Protein AF-A0A800C8T4-F1 (afdb_monomer)

Secondary structure (DSSP, 8-state):
--TT-EEEETTTTEEEE-TTB-S-EEEEEEETTS---EEESSTTEEEEEETTEEEEEETTEEEEEEEEEEE-B--S-SEEEEEETTEEEEEETT-EEEESSEEEEPP-TTEEEEEBTB--TT-S--TT--EEGGGS-GGG-SBTTS-EEEEEEEETTEEEEEEEEEE-THHHHHHHHT--PPPPPPP--

pLDDT: mean 87.22, std 17.86, range [33.16, 98.75]

Structure (mmCIF, N/CA/C/O backbone):
data_AF-A0A800C8T4-F1
#
_entry.id   AF-A0A800C8T4-F1
#
loop_
_atom_site.group_PDB
_atom_site.id
_atom_site.type_symbol
_atom_site.label_atom_id
_atom_site.label_alt_id
_atom_site.label_comp_id
_atom_site.label_asym_id
_atom_site.label_entity_id
_atom_site.label_seq_id
_atom_site.pdbx_PDB_ins_code
_atom_site.Cartn_x
_atom_site.Cartn_y
_atom_site.Cartn_z
_atom_site.occupancy
_atom_site.B_iso_or_equiv
_atom_site.auth_seq_id
_atom_site.auth_comp_id
_atom_site.auth_asym_id
_atom_site.auth_atom_id
_atom_site.pdbx_PDB_model_num
ATOM 1 N N . MET A 1 1 ? -1.122 -24.741 -5.459 1.00 42.75 1 MET A N 1
ATOM 2 C CA . MET A 1 1 ? -0.049 -24.327 -4.537 1.00 42.75 1 MET A CA 1
ATOM 3 C C . MET A 1 1 ? 0.826 -23.349 -5.299 1.00 42.75 1 MET A C 1
ATOM 5 O O . MET A 1 1 ? 1.389 -23.743 -6.301 1.00 42.75 1 MET A O 1
ATOM 9 N N . ASP A 1 2 ? 0.811 -22.080 -4.890 1.00 53.34 2 ASP A N 1
ATOM 10 C CA . ASP A 1 2 ? 1.594 -20.956 -5.447 1.00 53.34 2 ASP A CA 1
ATOM 11 C C . ASP A 1 2 ? 2.176 -20.120 -4.280 1.00 53.34 2 ASP A C 1
ATOM 13 O O . ASP A 1 2 ? 2.388 -18.918 -4.407 1.00 53.34 2 ASP A O 1
ATOM 17 N N . SER A 1 3 ? 2.356 -20.736 -3.102 1.00 56.06 3 SER A N 1
ATOM 18 C CA . SER A 1 3 ? 2.611 -20.065 -1.809 1.00 56.06 3 SER A CA 1
ATOM 19 C C . SER A 1 3 ? 3.921 -19.276 -1.727 1.00 56.06 3 SER A C 1
ATOM 21 O O . SER A 1 3 ? 4.145 -18.568 -0.745 1.00 56.06 3 SER A O 1
ATOM 23 N N . ASP A 1 4 ? 4.774 -19.393 -2.744 1.00 67.69 4 ASP A N 1
ATOM 24 C CA . ASP A 1 4 ? 6.143 -18.874 -2.722 1.00 67.69 4 ASP A CA 1
ATOM 25 C C . ASP A 1 4 ? 6.322 -17.656 -3.634 1.00 67.69 4 ASP A C 1
ATOM 27 O O . ASP A 1 4 ? 7.414 -17.089 -3.725 1.00 67.69 4 ASP A O 1
ATOM 31 N N . ALA A 1 5 ? 5.255 -17.224 -4.311 1.00 80.12 5 ALA A N 1
ATOM 32 C CA . ALA A 1 5 ? 5.274 -16.042 -5.154 1.00 80.12 5 ALA A CA 1
ATOM 33 C C . ALA A 1 5 ? 5.205 -14.772 -4.288 1.00 80.12 5 ALA A C 1
ATOM 35 O O . ALA A 1 5 ? 4.161 -14.144 -4.151 1.00 80.12 5 ALA A O 1
ATOM 36 N N . LYS A 1 6 ? 6.331 -14.394 -3.683 1.00 87.06 6 LYS A N 1
ATOM 37 C CA . LYS A 1 6 ? 6.465 -13.207 -2.826 1.00 87.06 6 LYS A CA 1
ATOM 38 C C . LYS A 1 6 ? 7.399 -12.195 -3.469 1.00 87.06 6 LYS A C 1
ATOM 40 O O . LYS A 1 6 ? 8.475 -12.561 -3.943 1.00 87.06 6 LYS A O 1
ATOM 45 N N . LEU A 1 7 ? 6.991 -10.929 -3.455 1.00 87.06 7 LEU A N 1
ATOM 46 C CA . LEU A 1 7 ? 7.802 -9.813 -3.928 1.00 87.06 7 LEU A CA 1
ATOM 47 C C . LEU A 1 7 ? 8.118 -8.860 -2.785 1.00 87.06 7 LEU A C 1
ATOM 49 O O . LEU A 1 7 ? 7.214 -8.403 -2.085 1.00 87.06 7 LEU A O 1
ATOM 53 N N . VAL A 1 8 ? 9.403 -8.549 -2.651 1.00 87.38 8 VAL A N 1
ATOM 54 C CA . VAL A 1 8 ? 9.931 -7.550 -1.727 1.00 87.38 8 VAL A CA 1
ATOM 55 C C . VAL A 1 8 ? 10.679 -6.505 -2.544 1.00 87.38 8 VAL A C 1
ATOM 57 O O . VAL A 1 8 ? 11.506 -6.869 -3.382 1.00 87.38 8 VAL A O 1
ATOM 60 N N . PHE A 1 9 ? 10.396 -5.227 -2.298 1.00 86.00 9 PHE A N 1
ATOM 61 C CA . PHE A 1 9 ? 11.075 -4.109 -2.954 1.00 86.00 9 PHE A CA 1
ATOM 62 C C . PHE A 1 9 ? 11.745 -3.186 -1.939 1.00 86.00 9 PHE A C 1
ATOM 64 O O . PHE A 1 9 ? 11.236 -3.023 -0.826 1.00 86.00 9 PHE A O 1
ATOM 71 N N . TYR A 1 10 ? 12.837 -2.554 -2.384 1.00 86.44 10 TYR A N 1
ATOM 72 C CA . TYR A 1 10 ? 13.511 -1.422 -1.736 1.00 86.44 10 TYR A CA 1
ATOM 73 C C . TYR A 1 10 ? 13.700 -1.613 -0.224 1.00 86.44 10 TYR A C 1
ATOM 75 O O . TYR A 1 10 ? 12.995 -0.989 0.560 1.00 86.44 10 TYR A O 1
ATOM 83 N N . ASP A 1 11 ? 14.609 -2.500 0.182 1.00 84.38 11 ASP A N 1
ATOM 84 C CA . ASP A 1 11 ? 14.960 -2.743 1.592 1.00 84.38 11 ASP A CA 1
ATOM 85 C C . ASP A 1 11 ? 13.752 -3.050 2.486 1.00 84.38 11 ASP A C 1
ATOM 87 O O . ASP A 1 11 ? 13.570 -2.472 3.554 1.00 84.38 11 ASP A O 1
ATOM 91 N N . HIS A 1 12 ? 12.899 -3.968 2.022 1.00 87.94 12 HIS A N 1
ATOM 92 C CA . HIS A 1 12 ? 11.702 -4.415 2.739 1.00 87.94 12 HIS A CA 1
ATOM 93 C C . HIS A 1 12 ? 10.694 -3.295 3.031 1.00 87.94 12 HIS A C 1
ATOM 95 O O . HIS A 1 12 ? 9.875 -3.412 3.928 1.00 87.94 12 HIS A O 1
ATOM 101 N N . ARG A 1 13 ? 10.664 -2.219 2.240 1.00 93.25 13 ARG A N 1
ATOM 102 C CA . ARG A 1 13 ? 9.650 -1.158 2.395 1.00 93.25 13 ARG A CA 1
ATOM 103 C C . ARG A 1 13 ? 8.290 -1.553 1.826 1.00 93.25 13 ARG A C 1
ATOM 105 O O . ARG A 1 13 ? 7.267 -0.971 2.190 1.00 93.25 13 ARG A O 1
ATOM 112 N N . ILE A 1 14 ? 8.278 -2.520 0.908 1.00 93.12 14 ILE A N 1
ATOM 113 C CA . ILE A 1 14 ? 7.087 -3.013 0.214 1.00 93.12 14 ILE A CA 1
ATOM 114 C C . ILE A 1 14 ? 7.148 -4.534 0.176 1.00 93.12 14 ILE A C 1
ATOM 116 O O . ILE A 1 14 ? 8.118 -5.104 -0.322 1.00 93.12 14 ILE A O 1
ATOM 120 N N . PHE A 1 15 ? 6.069 -5.172 0.618 1.00 92.81 15 PHE A N 1
ATOM 121 C CA . PHE A 1 15 ? 5.834 -6.601 0.461 1.00 92.81 15 PHE A C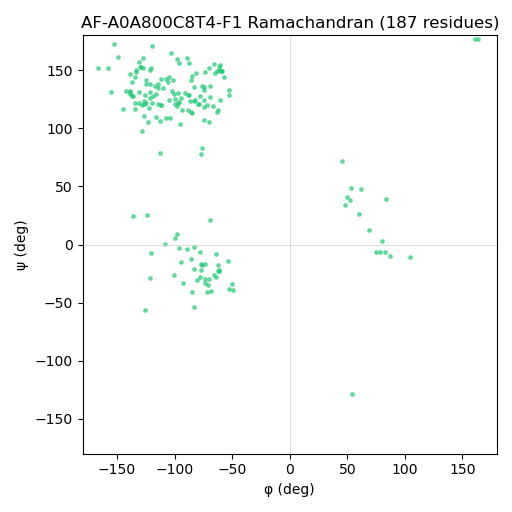A 1
ATOM 122 C C . PHE A 1 15 ? 4.495 -6.839 -0.219 1.00 92.81 15 PHE A C 1
ATOM 124 O O . PHE A 1 15 ? 3.495 -6.189 0.097 1.00 92.81 15 PHE A O 1
ATOM 131 N N . LEU A 1 16 ? 4.475 -7.784 -1.153 1.00 92.00 16 LEU A N 1
ATOM 132 C CA . LEU A 1 16 ? 3.254 -8.212 -1.810 1.00 92.00 16 LEU A CA 1
ATOM 133 C C . LEU A 1 16 ? 3.231 -9.738 -1.983 1.00 92.00 16 LEU A C 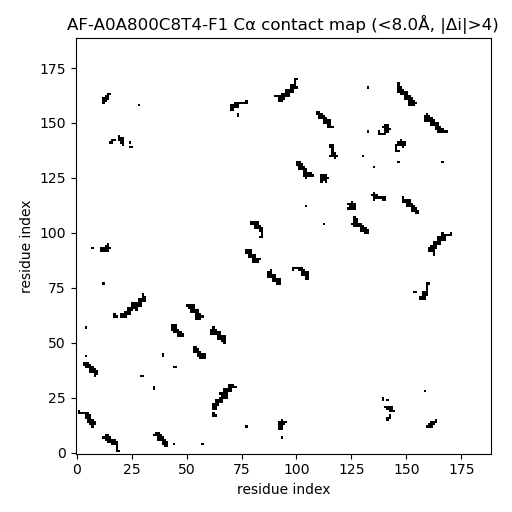1
ATOM 135 O O . LEU A 1 16 ? 4.151 -10.333 -2.550 1.00 92.00 16 LEU A O 1
ATOM 139 N N . GLU A 1 17 ? 2.128 -10.348 -1.553 1.00 89.44 17 GLU A N 1
ATOM 140 C CA . GLU A 1 17 ? 1.820 -11.766 -1.747 1.00 89.44 17 GLU A CA 1
ATOM 141 C C . GLU A 1 17 ? 1.156 -11.976 -3.121 1.00 89.44 17 GLU A C 1
ATOM 143 O O . GLU A 1 17 ? 0.045 -11.497 -3.374 1.00 89.44 17 GLU A O 1
ATOM 148 N N . MET A 1 18 ? 1.840 -12.664 -4.039 1.00 89.19 18 MET A N 1
ATOM 149 C CA . MET A 1 18 ? 1.429 -12.778 -5.445 1.00 89.19 18 MET A CA 1
ATOM 150 C C . MET A 1 18 ? 0.614 -14.028 -5.758 1.00 89.19 18 MET A C 1
ATOM 152 O O . MET A 1 18 ? -0.031 -14.058 -6.810 1.00 89.19 18 MET A O 1
ATOM 156 N N . ALA A 1 19 ? 0.591 -15.031 -4.872 1.00 85.19 19 ALA A N 1
ATOM 157 C CA . ALA A 1 19 ? -0.051 -16.327 -5.125 1.00 85.19 19 ALA A CA 1
ATOM 158 C C . ALA A 1 19 ? -1.486 -16.197 -5.669 1.00 85.19 19 ALA A C 1
ATOM 160 O O . ALA A 1 19 ? -1.907 -16.922 -6.568 1.00 85.19 19 ALA A O 1
ATOM 161 N N . ASN A 1 20 ? -2.240 -15.229 -5.140 1.00 90.38 20 ASN A N 1
ATOM 162 C CA . ASN A 1 20 ? -3.613 -14.931 -5.547 1.00 90.38 20 ASN A CA 1
ATOM 163 C C . ASN A 1 20 ? -3.801 -13.474 -5.985 1.00 90.38 20 ASN A C 1
ATOM 165 O O . ASN A 1 20 ? -4.921 -12.959 -5.904 1.00 90.38 20 ASN A O 1
ATOM 169 N N . ALA A 1 21 ? -2.740 -12.805 -6.445 1.00 94.94 21 ALA A N 1
ATOM 170 C CA . ALA A 1 21 ? -2.805 -11.399 -6.826 1.00 94.94 21 ALA A CA 1
ATOM 171 C C . ALA A 1 21 ? -3.825 -11.137 -7.945 1.00 94.94 21 ALA A C 1
ATOM 173 O O . ALA A 1 21 ? -4.074 -11.970 -8.827 1.00 94.94 21 ALA A O 1
ATOM 174 N N . ARG A 1 22 ? -4.424 -9.944 -7.935 1.00 97.06 22 ARG A N 1
ATOM 175 C CA . ARG A 1 22 ? -5.222 -9.451 -9.063 1.00 97.06 22 ARG A CA 1
ATOM 176 C C . ARG A 1 22 ? -4.348 -9.335 -10.309 1.00 97.06 22 ARG A C 1
ATOM 178 O O . ARG A 1 22 ? -3.153 -9.081 -10.225 1.00 97.06 22 ARG A O 1
ATOM 185 N N . LYS A 1 23 ? -4.965 -9.449 -11.491 1.00 96.75 23 LYS A N 1
ATOM 186 C CA . LYS A 1 23 ? -4.268 -9.338 -12.790 1.00 96.75 23 LYS A CA 1
ATOM 187 C C . LYS A 1 23 ? -3.611 -7.967 -13.019 1.00 96.75 23 LYS A C 1
ATOM 189 O O . LYS A 1 23 ? -2.725 -7.864 -13.866 1.00 96.75 23 LYS A O 1
ATOM 194 N N . ARG A 1 24 ? -4.093 -6.939 -12.318 1.00 97.06 24 ARG A N 1
ATOM 195 C CA . ARG A 1 24 ? -3.651 -5.547 -12.368 1.00 97.06 24 ARG A CA 1
ATOM 196 C C . ARG A 1 24 ? -3.617 -5.006 -10.942 1.00 97.06 24 ARG A C 1
ATOM 198 O O . ARG A 1 24 ? -4.600 -5.183 -10.224 1.00 97.06 24 ARG A O 1
ATOM 205 N N . LEU A 1 25 ? -2.510 -4.374 -10.566 1.00 97.50 25 LEU A N 1
ATOM 206 C CA . LEU A 1 25 ? -2.348 -3.674 -9.297 1.00 97.50 25 LEU A CA 1
ATOM 207 C C . LEU A 1 25 ? -1.876 -2.248 -9.568 1.00 97.50 25 LEU A C 1
ATOM 209 O O . LEU A 1 25 ? -0.749 -2.041 -10.009 1.00 97.50 25 LEU A O 1
ATOM 213 N N . ASP A 1 26 ? -2.753 -1.285 -9.305 1.00 96.62 26 ASP A N 1
ATOM 214 C CA . ASP A 1 26 ? -2.480 0.145 -9.449 1.00 96.62 26 ASP A CA 1
ATOM 215 C C . ASP A 1 26 ? -1.893 0.749 -8.179 1.00 96.62 26 ASP A C 1
ATOM 217 O O . ASP A 1 26 ? -2.069 0.190 -7.092 1.00 96.62 26 ASP A O 1
ATOM 221 N N . TYR A 1 27 ? -1.248 1.911 -8.304 1.00 96.19 27 TYR A N 1
ATOM 222 C CA . TYR A 1 27 ? -0.661 2.666 -7.193 1.00 96.19 27 TYR A CA 1
ATOM 223 C C . TYR A 1 27 ? 0.444 1.878 -6.478 1.00 96.19 27 TYR A C 1
ATOM 225 O O . TYR A 1 27 ? 0.422 1.733 -5.254 1.00 96.19 27 TYR A O 1
ATOM 233 N N . ILE A 1 28 ? 1.386 1.291 -7.212 1.00 96.19 28 ILE A N 1
ATOM 234 C CA . ILE A 1 28 ? 2.548 0.621 -6.609 1.00 96.19 28 ILE A CA 1
ATOM 235 C C . ILE A 1 28 ? 3.636 1.672 -6.355 1.00 96.19 28 ILE A C 1
ATOM 237 O O . ILE A 1 28 ? 4.126 2.234 -7.326 1.00 96.19 28 ILE A O 1
ATOM 241 N N . PRO A 1 29 ? 4.009 1.977 -5.099 1.00 95.62 29 PRO A N 1
ATOM 242 C CA . PRO A 1 29 ? 4.860 3.127 -4.800 1.00 95.62 29 PRO A CA 1
ATOM 243 C C . PRO A 1 29 ? 6.325 2.833 -5.152 1.00 95.62 29 PRO A C 1
ATOM 245 O O . PRO A 1 29 ? 7.087 2.426 -4.289 1.00 95.62 29 PRO A O 1
ATOM 248 N N . LEU A 1 30 ? 6.740 2.984 -6.410 1.00 94.50 30 LEU A N 1
ATOM 249 C CA . LEU A 1 30 ? 8.121 2.714 -6.832 1.00 94.50 30 LEU A CA 1
ATOM 250 C C . LEU A 1 30 ? 9.012 3.949 -6.668 1.00 94.50 30 LEU A C 1
ATOM 252 O O . LEU A 1 30 ? 8.537 5.084 -6.658 1.00 94.50 30 LEU A O 1
ATOM 256 N N . LYS A 1 31 ? 10.322 3.732 -6.543 1.00 91.62 31 LYS A N 1
ATOM 257 C CA . LYS A 1 31 ? 11.294 4.820 -6.402 1.00 91.62 31 LYS A CA 1
ATOM 258 C C . LYS A 1 31 ? 11.513 5.529 -7.744 1.00 91.62 31 LYS A C 1
ATOM 260 O O . LYS A 1 31 ? 11.695 4.867 -8.767 1.00 91.62 31 LYS A O 1
ATOM 265 N N . LYS A 1 32 ? 11.495 6.867 -7.748 1.00 89.50 32 LYS A N 1
ATOM 266 C CA . LYS A 1 32 ? 11.845 7.685 -8.927 1.00 89.50 32 LYS A CA 1
ATOM 267 C C . LYS A 1 32 ? 13.279 7.412 -9.387 1.00 89.50 32 LYS A C 1
ATOM 269 O O . LYS A 1 32 ? 14.148 7.133 -8.565 1.00 89.50 32 LYS A O 1
ATOM 274 N N . ALA A 1 33 ? 13.508 7.545 -10.698 1.00 79.38 33 ALA A N 1
ATOM 275 C CA . ALA A 1 33 ? 14.834 7.550 -11.329 1.00 79.38 33 ALA A CA 1
ATOM 276 C C . ALA A 1 33 ? 15.767 6.403 -10.878 1.00 79.38 33 ALA A C 1
ATOM 278 O O . ALA A 1 33 ? 16.978 6.570 -10.771 1.00 79.38 33 ALA A O 1
ATOM 279 N N . SER A 1 34 ? 15.198 5.230 -10.592 1.00 72.12 34 SER A N 1
ATOM 280 C CA . SER A 1 34 ? 15.923 4.073 -10.077 1.00 72.12 34 SER A CA 1
ATOM 281 C C . SER A 1 34 ? 15.501 2.819 -10.832 1.00 72.12 34 SER A C 1
ATOM 283 O O . SER A 1 34 ? 14.331 2.664 -11.193 1.00 72.12 34 SER A O 1
ATOM 285 N N . ALA A 1 35 ? 16.453 1.913 -11.066 1.00 76.62 35 ALA A N 1
ATOM 286 C CA . ALA A 1 35 ? 16.126 0.569 -11.514 1.00 76.62 35 ALA A CA 1
ATOM 287 C C . ALA A 1 35 ? 15.211 -0.112 -10.483 1.00 76.62 35 ALA A C 1
ATOM 289 O O . ALA A 1 35 ? 15.279 0.159 -9.280 1.00 76.62 35 ALA A O 1
ATOM 290 N N . ILE A 1 36 ? 14.336 -1.004 -10.945 1.00 78.00 36 ILE A N 1
ATOM 291 C CA . ILE A 1 36 ? 13.477 -1.751 -10.031 1.00 78.00 36 ILE A CA 1
ATOM 292 C C . ILE A 1 36 ? 14.333 -2.757 -9.251 1.00 78.00 36 ILE A C 1
ATOM 294 O O . ILE A 1 36 ? 14.780 -3.767 -9.785 1.00 78.00 36 ILE A O 1
ATOM 298 N N . ALA A 1 37 ? 14.593 -2.453 -7.982 1.00 74.75 37 ALA A N 1
ATOM 299 C CA . ALA A 1 37 ? 15.297 -3.347 -7.076 1.00 74.75 37 ALA A CA 1
ATOM 300 C C . ALA A 1 37 ? 14.277 -4.267 -6.395 1.00 74.75 37 ALA A C 1
ATOM 302 O O . ALA A 1 37 ? 13.408 -3.797 -5.653 1.00 74.75 37 ALA A O 1
ATOM 303 N N . PHE A 1 38 ? 14.367 -5.570 -6.661 1.00 78.00 38 PHE A N 1
ATOM 304 C CA . PHE A 1 38 ? 13.518 -6.579 -6.034 1.00 78.00 38 PHE A CA 1
ATOM 305 C C . PHE A 1 38 ? 14.322 -7.826 -5.673 1.00 78.00 38 PHE A C 1
ATOM 307 O O . PHE A 1 38 ? 15.237 -8.215 -6.396 1.00 78.00 38 PHE A O 1
ATOM 314 N N . THR A 1 39 ? 13.928 -8.474 -4.580 1.00 75.50 39 THR A N 1
ATOM 315 C CA . THR A 1 39 ? 14.503 -9.754 -4.152 1.00 75.50 39 THR A CA 1
ATOM 316 C C . THR A 1 39 ? 13.434 -10.834 -4.296 1.00 75.50 39 THR A C 1
ATOM 318 O O . THR A 1 39 ? 12.479 -10.852 -3.509 1.00 75.50 39 THR A O 1
ATOM 321 N N . PRO A 1 40 ? 13.529 -11.723 -5.300 1.00 71.12 40 PRO A N 1
ATOM 322 C CA . PRO A 1 40 ? 12.583 -12.818 -5.432 1.00 71.12 40 PRO A CA 1
ATOM 323 C C . PRO A 1 40 ? 12.876 -13.892 -4.377 1.00 71.12 40 PRO A C 1
ATOM 325 O O . PRO A 1 40 ? 14.022 -14.292 -4.189 1.00 71.12 40 PRO A O 1
ATOM 328 N N . ARG A 1 41 ? 11.838 -14.413 -3.710 1.00 71.94 41 ARG A N 1
ATOM 329 C CA . ARG A 1 41 ? 11.994 -15.594 -2.833 1.00 71.94 41 ARG A CA 1
ATOM 330 C C . ARG A 1 41 ? 12.089 -16.916 -3.601 1.00 71.94 41 ARG A C 1
ATOM 332 O O . ARG A 1 41 ? 12.504 -17.915 -3.029 1.00 71.94 41 ARG A O 1
ATOM 339 N N . ASN A 1 42 ? 11.698 -16.928 -4.874 1.00 79.75 42 ASN A N 1
ATOM 340 C CA . ASN A 1 42 ? 11.767 -18.091 -5.753 1.00 79.75 42 ASN A CA 1
ATOM 341 C C . ASN A 1 42 ? 12.434 -17.678 -7.080 1.00 79.75 42 ASN A C 1
ATOM 343 O O . ASN A 1 42 ? 12.000 -16.681 -7.662 1.00 79.75 42 ASN A O 1
ATOM 347 N N . PRO A 1 43 ? 13.441 -18.420 -7.583 1.00 83.50 43 PRO A N 1
ATOM 348 C CA . PRO A 1 43 ? 14.195 -18.053 -8.790 1.00 83.50 43 PRO A CA 1
ATOM 349 C C . PRO A 1 43 ? 13.342 -17.992 -10.064 1.00 83.50 43 PRO A C 1
ATOM 351 O O . PRO A 1 43 ? 13.745 -17.379 -11.046 1.00 83.50 43 PRO A O 1
ATOM 354 N N . LEU A 1 44 ? 12.150 -18.594 -10.060 1.00 88.38 44 LEU A N 1
ATOM 355 C CA . LEU A 1 44 ? 11.213 -18.531 -11.181 1.00 88.38 44 LEU A CA 1
ATOM 356 C C . LEU A 1 44 ? 10.446 -17.204 -11.247 1.00 88.38 44 LEU A C 1
ATOM 358 O O . LEU A 1 44 ? 9.693 -16.986 -12.198 1.00 88.38 44 LEU A O 1
ATOM 362 N N . ILE A 1 45 ? 10.591 -16.330 -10.248 1.00 89.31 45 ILE A N 1
ATOM 363 C CA . ILE A 1 45 ? 9.958 -15.015 -10.254 1.00 89.31 45 ILE A CA 1
ATOM 364 C C . ILE A 1 45 ? 10.807 -14.050 -11.069 1.00 89.31 45 ILE A C 1
ATOM 366 O O . ILE A 1 45 ? 11.966 -13.800 -10.749 1.00 89.31 45 ILE A O 1
ATOM 370 N N . THR A 1 46 ? 10.193 -13.437 -12.075 1.00 90.31 46 THR A N 1
ATOM 371 C CA . THR A 1 46 ? 10.821 -12.362 -12.845 1.00 90.31 46 THR A CA 1
ATOM 372 C C . THR A 1 46 ? 9.872 -11.188 -13.029 1.00 90.31 46 THR A C 1
ATOM 374 O O . THR A 1 46 ? 8.644 -11.346 -13.062 1.00 90.31 46 THR A O 1
ATOM 377 N N . ILE A 1 47 ? 10.449 -9.994 -13.134 1.00 91.00 47 ILE A N 1
ATOM 378 C CA . ILE A 1 47 ? 9.734 -8.754 -13.400 1.00 91.00 47 ILE A CA 1
ATOM 379 C C . ILE A 1 47 ? 10.263 -8.170 -14.706 1.00 91.00 47 ILE A C 1
ATOM 381 O O . ILE A 1 47 ? 11.449 -7.888 -14.833 1.00 91.00 47 ILE A O 1
ATOM 385 N N . VAL A 1 48 ? 9.364 -7.970 -15.670 1.00 91.12 48 VAL A N 1
ATOM 386 C CA . VAL A 1 48 ? 9.693 -7.446 -17.002 1.00 91.12 48 VAL A CA 1
ATOM 387 C C . VAL A 1 48 ? 8.833 -6.226 -17.293 1.00 91.12 48 VAL A C 1
ATOM 389 O O . VAL A 1 48 ? 7.605 -6.289 -17.196 1.00 91.12 48 VAL A O 1
ATOM 392 N N . GLY A 1 49 ? 9.450 -5.119 -17.689 1.00 86.56 49 GLY A N 1
ATOM 393 C CA . GLY A 1 49 ? 8.735 -3.906 -18.068 1.00 86.56 49 GLY A CA 1
ATOM 394 C C . GLY A 1 49 ? 9.623 -2.671 -18.089 1.00 86.56 49 GLY A C 1
ATOM 395 O O . GLY A 1 49 ? 10.802 -2.728 -17.746 1.00 86.56 49 GLY A O 1
ATOM 396 N N . SER A 1 50 ? 9.016 -1.562 -18.488 1.00 80.38 50 SER A N 1
ATOM 397 C CA . SER A 1 50 ? 9.577 -0.212 -18.452 1.00 80.38 50 SER A CA 1
ATOM 398 C C . SER A 1 50 ? 8.687 0.662 -17.564 1.00 80.38 50 SER A C 1
ATOM 400 O O . SER A 1 50 ? 7.616 0.218 -17.151 1.00 80.38 50 SER A O 1
ATOM 402 N N . GLY A 1 51 ? 9.117 1.885 -17.245 1.00 82.75 51 GLY A N 1
ATOM 403 C CA . GLY A 1 51 ? 8.533 2.690 -16.164 1.00 82.75 51 GLY A CA 1
ATOM 404 C C . GLY A 1 51 ? 7.010 2.922 -16.185 1.00 82.75 51 GLY A C 1
ATOM 405 O O . GLY A 1 51 ? 6.417 3.285 -15.179 1.00 82.75 51 GLY A O 1
ATOM 406 N N . GLU A 1 52 ? 6.323 2.656 -17.288 1.00 90.62 52 GLU A N 1
ATOM 407 C CA . GLU A 1 52 ? 4.860 2.711 -17.335 1.00 90.62 52 GLU A CA 1
ATOM 408 C C . GLU A 1 52 ? 4.176 1.556 -16.587 1.00 90.62 52 GLU A C 1
ATOM 410 O O . GLU A 1 52 ? 3.139 1.739 -15.946 1.00 90.62 52 GLU A O 1
ATOM 415 N N . SER A 1 53 ? 4.708 0.334 -16.701 1.00 94.69 53 SER A N 1
ATOM 416 C CA . SER A 1 53 ? 4.160 -0.841 -16.022 1.00 94.69 53 SER A CA 1
ATOM 417 C C . SER A 1 53 ? 5.117 -2.028 -16.037 1.00 94.69 53 SER A C 1
ATOM 419 O O . SER A 1 53 ? 5.870 -2.247 -16.986 1.00 94.69 53 SER A O 1
ATOM 421 N N . TYR A 1 54 ? 5.000 -2.874 -15.016 1.00 94.69 54 TYR A N 1
ATOM 422 C CA . TYR A 1 54 ? 5.841 -4.054 -14.849 1.00 94.69 54 TYR A CA 1
ATOM 423 C C . TYR A 1 54 ? 4.993 -5.319 -14.789 1.00 94.69 54 TYR A C 1
ATOM 425 O O . TYR A 1 54 ? 4.062 -5.433 -13.993 1.00 94.69 54 TYR A O 1
ATOM 433 N N . LYS A 1 55 ? 5.291 -6.297 -15.637 1.00 94.94 55 LYS A N 1
ATOM 434 C CA . LYS A 1 55 ? 4.653 -7.615 -15.616 1.00 94.94 55 LYS A CA 1
ATOM 435 C C . LYS A 1 55 ? 5.441 -8.521 -14.676 1.00 94.94 55 LYS A C 1
ATOM 437 O O . LYS A 1 55 ? 6.649 -8.659 -14.828 1.00 94.94 55 LYS A O 1
ATOM 442 N N . VAL A 1 56 ? 4.740 -9.158 -13.745 1.00 93.50 56 VAL A N 1
ATOM 443 C CA . VAL A 1 56 ? 5.317 -10.144 -12.825 1.00 93.50 56 VAL A CA 1
ATOM 444 C C . VAL A 1 56 ? 4.979 -11.535 -13.336 1.00 93.50 56 VAL A C 1
ATOM 446 O O . VAL A 1 56 ? 3.807 -11.834 -13.601 1.00 93.50 56 VAL A O 1
ATOM 449 N N . TYR A 1 57 ? 5.990 -12.382 -13.438 1.00 92.25 57 TYR A N 1
ATOM 450 C CA . TYR A 1 57 ? 5.877 -13.762 -13.887 1.00 92.25 57 TYR A CA 1
ATOM 451 C C . TYR A 1 57 ? 6.358 -14.733 -12.813 1.00 92.25 57 TYR A C 1
ATOM 453 O O . TYR A 1 57 ? 7.214 -14.394 -12.003 1.00 92.25 57 TYR A O 1
ATOM 461 N N . TYR A 1 58 ? 5.795 -15.939 -12.841 1.00 91.56 58 TYR A N 1
ATOM 462 C CA . TYR A 1 58 ? 6.312 -17.130 -12.177 1.00 91.56 58 TYR A CA 1
ATOM 463 C C . TYR A 1 58 ? 6.497 -18.205 -13.249 1.00 91.56 58 TYR A C 1
ATOM 465 O O . TYR A 1 58 ? 5.509 -18.728 -13.784 1.00 91.56 58 TYR A O 1
ATOM 473 N N . GLY A 1 59 ? 7.747 -18.461 -13.633 1.00 89.94 59 GLY A N 1
ATOM 474 C CA . GLY A 1 59 ? 8.071 -19.181 -14.862 1.00 89.94 59 GLY A CA 1
ATOM 475 C C . GLY A 1 59 ? 7.398 -18.510 -16.064 1.00 89.94 59 GLY A C 1
ATOM 476 O O . GLY A 1 59 ? 7.433 -17.291 -16.214 1.00 89.94 59 GLY A O 1
ATOM 477 N N . ASN A 1 60 ? 6.686 -19.289 -16.876 1.00 91.06 60 ASN A N 1
ATOM 478 C CA . ASN A 1 60 ? 5.990 -18.777 -18.064 1.00 91.06 60 ASN A CA 1
ATOM 479 C C . ASN A 1 60 ? 4.606 -18.171 -17.768 1.00 91.06 60 ASN A C 1
ATOM 481 O O . ASN A 1 60 ? 3.931 -17.666 -18.669 1.00 91.06 60 ASN A O 1
ATOM 485 N N . ARG A 1 61 ? 4.145 -18.205 -16.512 1.00 91.56 61 ARG A N 1
ATOM 486 C CA . ARG A 1 61 ? 2.814 -17.719 -16.141 1.00 91.56 61 ARG A CA 1
ATOM 487 C C . ARG A 1 61 ? 2.882 -16.290 -15.620 1.00 91.56 61 ARG A C 1
ATOM 489 O O . ARG A 1 61 ? 3.509 -16.013 -14.602 1.00 91.56 61 ARG A O 1
ATOM 496 N N . ARG A 1 62 ? 2.143 -15.383 -16.262 1.00 94.00 62 ARG A N 1
ATOM 497 C CA . ARG A 1 62 ? 1.953 -14.018 -15.756 1.00 94.00 62 ARG A CA 1
ATOM 498 C C . ARG A 1 62 ? 1.046 -14.022 -14.523 1.00 94.00 62 ARG A C 1
ATOM 500 O O . ARG A 1 62 ? -0.123 -14.397 -14.628 1.00 94.00 62 ARG A O 1
ATOM 507 N N . LEU A 1 63 ? 1.560 -13.539 -13.394 1.00 94.31 63 LEU A N 1
ATOM 508 C CA . LEU A 1 63 ? 0.806 -13.390 -12.146 1.00 94.31 63 LEU A CA 1
ATOM 509 C C . LEU A 1 63 ? -0.007 -12.093 -12.139 1.00 94.31 63 LEU A C 1
ATOM 511 O O . LEU A 1 63 ? -1.223 -12.102 -11.946 1.00 94.31 63 LEU A O 1
ATOM 515 N N . THR A 1 64 ? 0.666 -10.967 -12.386 1.00 96.12 64 THR A N 1
ATOM 516 C CA . THR A 1 64 ? 0.067 -9.631 -12.316 1.00 96.12 64 THR A CA 1
ATOM 517 C C . THR A 1 64 ? 0.776 -8.634 -13.234 1.00 96.12 64 THR A C 1
ATOM 519 O O . THR A 1 64 ? 1.795 -8.938 -13.860 1.00 96.12 64 THR A O 1
ATOM 522 N N . ARG A 1 65 ? 0.208 -7.435 -13.344 1.00 97.06 65 ARG A N 1
ATOM 523 C CA . ARG A 1 65 ? 0.849 -6.245 -13.895 1.00 97.06 65 ARG A CA 1
ATOM 524 C C . ARG A 1 65 ? 0.762 -5.128 -12.858 1.00 97.06 65 ARG A C 1
ATOM 526 O O . ARG A 1 65 ? -0.336 -4.766 -12.439 1.00 97.06 65 ARG A O 1
ATOM 533 N N . LEU A 1 66 ? 1.916 -4.615 -12.469 1.00 96.38 66 LEU A N 1
ATOM 534 C CA . LEU A 1 66 ? 2.097 -3.510 -11.544 1.00 96.38 66 LEU A CA 1
ATOM 535 C C . LEU A 1 66 ? 2.061 -2.201 -12.331 1.00 96.38 66 LEU A C 1
ATOM 537 O O . LEU A 1 66 ? 2.785 -2.064 -13.318 1.00 96.38 66 LEU A O 1
ATOM 541 N N . TYR A 1 67 ? 1.234 -1.263 -11.887 1.00 96.56 67 TYR A N 1
ATOM 542 C CA . TYR A 1 67 ? 1.205 0.111 -12.377 1.00 96.56 67 TYR A CA 1
ATOM 543 C C . TYR A 1 67 ? 1.802 1.014 -11.293 1.00 96.56 67 TYR A C 1
ATOM 545 O O . TYR A 1 67 ? 1.204 1.158 -10.215 1.00 96.56 67 TYR A O 1
ATOM 553 N N . PRO A 1 68 ? 3.013 1.540 -11.532 1.00 95.25 68 PRO A N 1
ATOM 554 C CA . PRO A 1 68 ? 3.724 2.356 -10.570 1.00 95.25 68 PRO A CA 1
ATOM 555 C C . PRO A 1 68 ? 3.042 3.688 -10.288 1.00 95.25 68 PRO A C 1
ATOM 557 O O . PRO A 1 68 ? 2.351 4.263 -11.122 1.00 95.25 68 PRO A O 1
ATOM 560 N N . GLU A 1 69 ? 3.341 4.201 -9.111 1.00 95.56 69 GLU A N 1
ATOM 561 C CA . GLU A 1 69 ? 3.257 5.600 -8.741 1.00 95.56 69 GLU A CA 1
ATOM 562 C C . GLU A 1 69 ? 4.633 5.956 -8.177 1.00 95.56 69 GLU A C 1
ATOM 564 O O . GLU A 1 69 ? 5.139 5.254 -7.299 1.00 95.56 69 GLU A O 1
ATOM 569 N N . TYR A 1 70 ? 5.282 6.969 -8.740 1.00 95.19 70 TYR A N 1
ATOM 570 C CA . TYR A 1 70 ? 6.696 7.217 -8.485 1.00 95.19 70 TYR A CA 1
ATOM 571 C C . TYR A 1 70 ? 6.921 8.230 -7.369 1.00 95.19 70 TYR A C 1
ATOM 573 O O . TYR A 1 70 ? 6.460 9.368 -7.449 1.00 95.19 70 TYR A O 1
ATOM 581 N N . PHE A 1 71 ? 7.713 7.838 -6.373 1.00 96.06 71 PHE A N 1
ATOM 582 C CA . PHE A 1 71 ? 8.007 8.648 -5.196 1.00 96.06 71 PHE A CA 1
ATOM 583 C C . PHE A 1 71 ? 9.504 8.799 -4.946 1.00 96.06 71 PHE A C 1
ATOM 585 O O . PHE A 1 71 ? 10.308 7.912 -5.247 1.00 96.06 71 PHE A O 1
ATOM 592 N N . ASP A 1 72 ? 9.853 9.920 -4.326 1.00 96.31 72 ASP A N 1
ATOM 593 C CA . ASP A 1 72 ? 11.053 10.015 -3.504 1.00 96.31 72 ASP A CA 1
ATOM 594 C C . ASP A 1 72 ? 10.802 9.262 -2.195 1.00 96.31 72 ASP A C 1
ATOM 596 O O . ASP A 1 72 ? 9.660 9.164 -1.738 1.00 96.31 72 ASP A O 1
ATOM 600 N N . TYR A 1 73 ? 11.845 8.673 -1.617 1.00 95.31 73 TYR A N 1
ATOM 601 C CA . TYR A 1 73 ? 11.711 7.824 -0.434 1.00 95.31 73 TYR A CA 1
ATOM 602 C C . TYR A 1 73 ? 12.203 8.549 0.813 1.00 95.31 73 TYR A C 1
ATOM 604 O O . TYR A 1 73 ? 13.184 9.290 0.769 1.00 95.31 73 TYR A O 1
ATOM 612 N N . ASP A 1 74 ? 11.526 8.292 1.923 1.00 95.88 74 ASP A N 1
ATOM 613 C CA . ASP A 1 74 ? 11.930 8.716 3.255 1.00 95.88 74 ASP A CA 1
ATOM 614 C C . ASP A 1 74 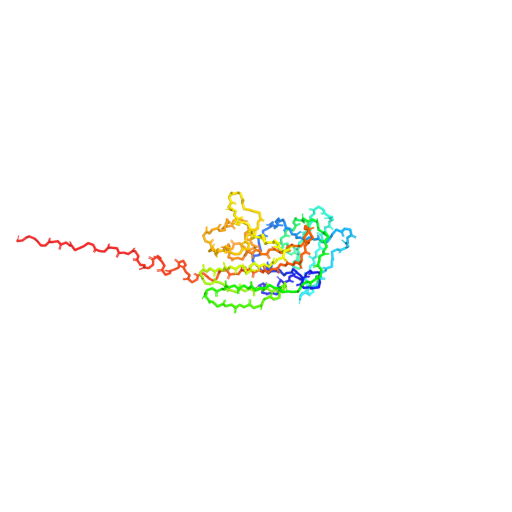? 12.264 7.483 4.103 1.00 95.88 74 ASP A C 1
ATOM 616 O O . ASP A 1 74 ? 11.439 6.593 4.299 1.00 95.88 74 ASP A O 1
ATOM 620 N N . SER A 1 75 ? 13.493 7.409 4.604 1.00 94.88 75 SER A N 1
ATOM 621 C CA . SER A 1 75 ? 13.961 6.283 5.413 1.00 94.88 75 SER A CA 1
ATOM 622 C C . SER A 1 75 ? 13.949 6.559 6.917 1.00 94.88 75 SER A C 1
ATOM 624 O O . SER A 1 75 ? 14.406 5.699 7.667 1.00 94.88 75 SER A O 1
ATOM 626 N N . SER A 1 76 ? 13.417 7.707 7.358 1.00 97.00 76 SER A N 1
ATOM 627 C CA . SER A 1 76 ? 13.481 8.191 8.750 1.00 97.00 76 SER A CA 1
ATOM 628 C C . SER A 1 76 ? 12.806 7.277 9.779 1.00 97.00 76 SER A C 1
ATOM 630 O O . SER A 1 76 ? 13.134 7.320 10.962 1.00 97.00 76 SER A O 1
ATOM 632 N N . ILE A 1 77 ? 11.866 6.437 9.345 1.00 97.38 77 ILE A N 1
ATOM 633 C CA . ILE A 1 77 ? 11.217 5.406 10.169 1.00 97.38 77 ILE A CA 1
ATOM 634 C C . ILE A 1 77 ? 11.234 4.073 9.439 1.00 97.38 77 ILE A C 1
ATOM 636 O O . ILE A 1 77 ? 11.306 4.063 8.219 1.00 97.38 77 ILE A O 1
ATOM 640 N N . THR A 1 78 ? 11.135 2.952 10.148 1.00 97.56 78 THR A N 1
ATOM 641 C CA . THR A 1 78 ? 11.082 1.597 9.556 1.00 97.56 78 THR A CA 1
ATOM 642 C C . THR A 1 78 ? 9.811 0.830 9.918 1.00 97.56 78 THR A C 1
ATOM 644 O O . THR A 1 78 ? 9.574 -0.246 9.375 1.00 97.56 78 THR A O 1
ATOM 647 N N . ALA A 1 79 ? 8.987 1.382 10.809 1.00 98.19 79 ALA A N 1
ATOM 648 C CA . ALA A 1 79 ? 7.805 0.738 11.359 1.00 98.19 79 ALA A CA 1
ATOM 649 C C . ALA A 1 79 ? 6.716 1.761 11.712 1.00 98.19 79 ALA A C 1
ATOM 651 O O . ALA A 1 79 ? 6.992 2.956 11.879 1.00 98.19 79 ALA A O 1
ATOM 652 N N . ILE A 1 80 ? 5.488 1.266 11.854 1.00 98.56 80 ILE A N 1
ATOM 653 C CA . ILE A 1 80 ? 4.334 2.003 12.373 1.00 98.56 80 ILE A CA 1
ATOM 654 C C . ILE A 1 80 ? 3.627 1.214 13.468 1.00 98.56 80 ILE A C 1
ATOM 656 O O . ILE A 1 80 ? 3.600 -0.015 13.457 1.00 98.56 80 ILE A O 1
ATOM 660 N N . THR A 1 81 ? 2.969 1.936 14.366 1.00 98.75 81 THR A N 1
ATOM 661 C CA . THR A 1 81 ? 2.100 1.332 15.371 1.00 98.75 81 THR A CA 1
ATOM 662 C C . THR A 1 81 ? 0.693 1.145 14.806 1.00 98.75 81 THR A C 1
ATOM 664 O O . THR A 1 81 ? 0.046 2.098 14.361 1.00 98.75 81 THR A O 1
ATOM 667 N N . LEU A 1 82 ? 0.209 -0.095 14.835 1.00 98.56 82 LEU A N 1
ATOM 668 C CA . LEU A 1 82 ? -1.156 -0.475 14.491 1.00 98.56 82 LEU A CA 1
ATOM 669 C C . LEU A 1 82 ? -1.904 -0.916 15.744 1.00 98.56 82 LEU A C 1
ATOM 671 O O . LEU A 1 82 ? -1.417 -1.746 16.503 1.00 98.56 82 LEU A O 1
ATOM 675 N N . GLN A 1 83 ? -3.130 -0.439 15.911 1.00 98.50 83 GLN A N 1
ATOM 676 C CA . GLN A 1 83 ? -4.098 -1.069 16.796 1.00 98.50 83 GLN A CA 1
ATOM 677 C C . GLN A 1 83 ? -4.946 -2.036 15.968 1.00 98.50 83 GLN A C 1
ATOM 679 O O . GLN A 1 83 ? -5.657 -1.604 15.063 1.00 98.50 83 GLN A O 1
ATOM 684 N N . ILE A 1 84 ? -4.863 -3.330 16.261 1.00 97.94 84 ILE A N 1
ATOM 685 C CA . ILE A 1 84 ? -5.543 -4.415 15.548 1.00 97.94 84 ILE A CA 1
ATOM 686 C C . ILE A 1 84 ? -6.410 -5.164 16.549 1.00 97.94 84 ILE A C 1
ATOM 688 O O . ILE A 1 84 ? -5.891 -5.722 17.514 1.00 97.94 84 ILE A O 1
ATOM 692 N N . ASP A 1 85 ? -7.725 -5.146 16.335 1.00 96.56 85 ASP A N 1
ATOM 693 C CA . ASP A 1 85 ? -8.695 -5.883 17.159 1.00 96.56 85 ASP A CA 1
ATOM 694 C C . ASP A 1 85 ? -8.517 -5.651 18.673 1.00 96.56 85 ASP A C 1
ATOM 696 O O . ASP A 1 85 ? -8.592 -6.560 19.493 1.00 96.56 85 ASP A O 1
ATOM 700 N N . GLY A 1 86 ? -8.239 -4.397 19.045 1.00 94.12 86 GLY A N 1
ATOM 701 C CA . GLY A 1 86 ? -8.022 -3.978 20.432 1.00 94.12 86 GLY A CA 1
ATOM 702 C C . GLY A 1 86 ? -6.586 -4.126 20.944 1.00 94.12 86 GLY A C 1
ATOM 703 O O . GLY A 1 86 ? -6.278 -3.563 21.989 1.00 94.12 86 GLY A O 1
ATOM 704 N N . THR A 1 87 ? -5.692 -4.788 20.204 1.00 97.12 87 THR A N 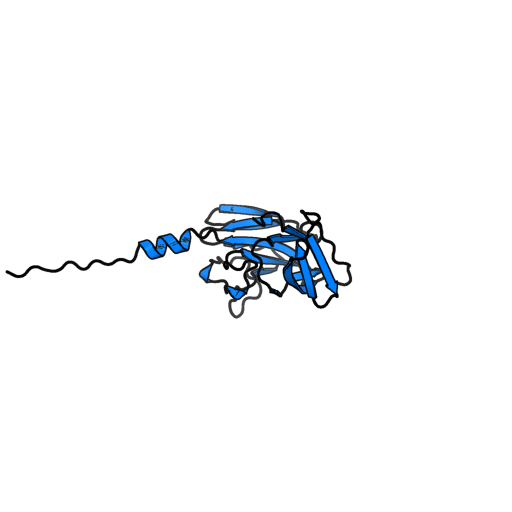1
ATOM 705 C CA . THR A 1 87 ? -4.280 -4.965 20.583 1.00 97.12 87 THR A CA 1
ATOM 706 C C . THR A 1 87 ? -3.368 -4.022 19.808 1.00 97.12 87 THR A C 1
ATOM 708 O O . THR A 1 87 ? -3.446 -3.940 18.584 1.00 97.12 87 THR A O 1
ATOM 711 N N . GLU A 1 88 ? -2.467 -3.334 20.500 1.00 98.06 88 GLU A N 1
ATOM 712 C CA . GLU A 1 88 ? -1.435 -2.516 19.864 1.00 98.06 88 GLU A CA 1
ATOM 713 C C . GLU A 1 88 ? -0.232 -3.369 19.436 1.00 98.06 88 GLU A C 1
ATOM 715 O O . GLU A 1 88 ? 0.227 -4.239 20.177 1.00 98.06 88 GLU A O 1
ATOM 720 N N . LYS A 1 89 ? 0.275 -3.135 18.224 1.00 97.62 89 LYS A N 1
ATOM 721 C CA . LYS A 1 89 ? 1.436 -3.820 17.650 1.00 97.62 89 LYS A CA 1
ATOM 722 C C . LYS A 1 89 ? 2.311 -2.817 16.907 1.00 97.62 89 LYS A C 1
ATOM 724 O O . LYS A 1 89 ? 1.814 -2.062 16.074 1.00 97.62 89 LYS A O 1
ATOM 729 N N . ASN A 1 90 ? 3.615 -2.850 17.157 1.00 98.31 90 ASN A N 1
ATOM 730 C CA . ASN A 1 90 ? 4.589 -2.175 16.305 1.00 98.31 90 ASN A CA 1
ATOM 731 C C . ASN A 1 90 ? 4.911 -3.083 15.109 1.00 98.31 90 ASN A C 1
ATOM 733 O O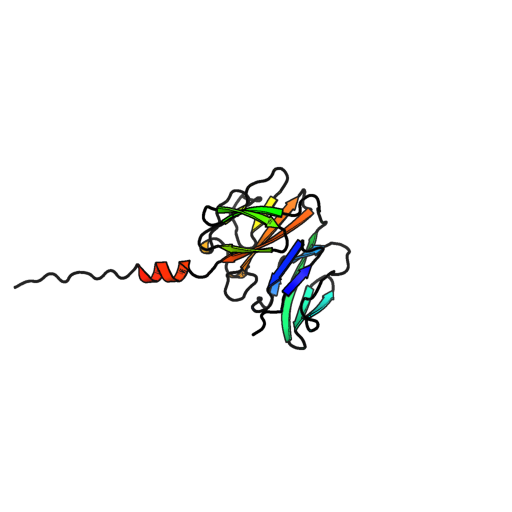 . ASN A 1 90 ? 5.286 -4.238 15.304 1.00 98.31 90 ASN A O 1
ATOM 737 N N . VAL A 1 91 ? 4.717 -2.583 13.891 1.00 98.12 91 VAL A N 1
ATOM 738 C CA . VAL A 1 91 ? 4.772 -3.375 12.656 1.00 98.12 91 VAL A CA 1
ATOM 739 C C . VAL A 1 91 ? 5.749 -2.732 11.692 1.00 98.12 91 VAL A C 1
ATOM 741 O O . VAL A 1 91 ? 5.583 -1.575 11.298 1.00 98.12 91 VAL A O 1
ATOM 744 N N . GLU A 1 92 ? 6.767 -3.489 11.301 1.00 98.19 92 GLU A N 1
ATOM 745 C CA . GLU A 1 92 ? 7.754 -3.022 10.335 1.00 98.19 92 GLU A CA 1
ATOM 746 C C . GLU A 1 92 ? 7.137 -2.909 8.940 1.00 98.19 92 GLU A C 1
ATOM 748 O O . GLU A 1 92 ? 6.203 -3.631 8.568 1.00 98.19 92 GLU A O 1
ATOM 753 N N . PHE A 1 93 ? 7.674 -2.004 8.129 1.00 98.12 93 PHE A N 1
ATOM 754 C CA . PHE A 1 93 ? 7.328 -1.972 6.716 1.00 98.12 93 PHE A CA 1
ATOM 755 C C . PHE A 1 93 ? 7.702 -3.286 6.025 1.00 98.12 93 PHE A C 1
ATOM 757 O O . PHE A 1 93 ? 8.560 -4.040 6.480 1.00 98.12 93 PHE A O 1
ATOM 764 N N . GLY A 1 94 ? 6.993 -3.592 4.937 1.00 95.50 94 GLY A N 1
ATOM 765 C CA . GLY A 1 94 ? 7.157 -4.858 4.225 1.00 95.50 94 GLY A CA 1
ATOM 766 C C . GLY A 1 94 ? 6.658 -6.077 4.998 1.00 95.50 94 GLY A C 1
ATOM 767 O O . GLY A 1 94 ? 6.917 -7.204 4.580 1.00 95.50 94 GLY A O 1
ATOM 768 N N . GLN A 1 95 ? 5.917 -5.884 6.087 1.00 95.75 95 GLN A N 1
ATOM 769 C CA . GLN A 1 95 ? 5.223 -6.967 6.769 1.00 95.75 95 GLN A CA 1
ATOM 770 C C . GLN A 1 95 ? 3.748 -7.038 6.362 1.00 95.75 95 GLN A C 1
ATOM 772 O O . GLN A 1 95 ? 3.153 -6.081 5.848 1.00 95.75 95 GLN A O 1
ATOM 777 N N . MET A 1 96 ? 3.162 -8.213 6.590 1.00 95.62 96 MET A N 1
ATOM 778 C CA . MET A 1 96 ? 1.728 -8.446 6.503 1.00 95.62 96 MET A CA 1
ATOM 779 C C . MET A 1 96 ? 1.188 -8.780 7.890 1.00 95.62 96 MET A C 1
ATOM 781 O O . MET A 1 96 ? 1.806 -9.560 8.611 1.00 95.62 96 MET A O 1
ATOM 785 N N . VAL A 1 97 ? 0.032 -8.221 8.237 1.00 96.38 97 VAL A N 1
ATOM 786 C CA . VAL A 1 97 ? -0.661 -8.484 9.502 1.00 96.38 97 VAL A CA 1
ATOM 787 C C . VAL A 1 97 ? -2.084 -8.954 9.249 1.00 96.38 97 VAL A C 1
ATOM 789 O O . VAL A 1 97 ? -2.756 -8.451 8.347 1.00 96.38 97 VAL A O 1
ATOM 792 N N . ASP A 1 98 ? -2.543 -9.907 10.053 1.00 96.81 98 ASP A N 1
ATOM 793 C CA . ASP A 1 98 ? -3.921 -10.390 10.010 1.00 96.81 98 ASP A CA 1
ATOM 794 C C . ASP A 1 98 ? -4.833 -9.513 10.880 1.00 96.81 98 ASP A C 1
ATOM 796 O O . ASP A 1 98 ? -4.420 -9.040 11.941 1.00 96.81 98 ASP A O 1
ATOM 800 N N . VAL A 1 99 ? -6.057 -9.280 10.399 1.00 97.38 99 VAL A N 1
ATOM 801 C CA . VAL A 1 99 ? -7.082 -8.440 11.037 1.00 97.38 99 VAL A CA 1
ATOM 802 C C . VAL A 1 99 ? -8.424 -9.170 10.998 1.00 97.38 99 VAL A C 1
ATOM 804 O O . VAL A 1 99 ? -8.935 -9.454 9.913 1.00 97.38 99 VAL A O 1
ATOM 807 N N . ASP A 1 100 ? -9.036 -9.421 12.150 1.00 96.06 100 ASP A N 1
ATOM 808 C CA . ASP A 1 100 ? -10.324 -10.119 12.229 1.00 96.06 100 ASP A CA 1
ATOM 809 C C . ASP A 1 100 ? -11.517 -9.168 12.052 1.00 96.06 100 ASP A C 1
ATOM 811 O O . ASP A 1 100 ? -12.493 -9.500 11.364 1.00 96.06 100 ASP A O 1
ATOM 815 N N . HIS A 1 101 ? -11.454 -7.972 12.646 1.00 96.00 101 HIS A N 1
ATOM 816 C CA . HIS A 1 101 ? -12.565 -7.016 12.654 1.00 96.00 101 HIS A CA 1
ATOM 817 C C . HIS A 1 101 ? -12.157 -5.647 12.122 1.00 96.00 101 HIS A C 1
ATOM 819 O O . HIS A 1 101 ? -12.789 -5.129 11.194 1.00 96.00 101 HIS A O 1
ATOM 825 N N . SER A 1 102 ? -11.133 -5.039 12.717 1.00 97.88 102 SER A N 1
ATOM 826 C CA . SER A 1 102 ? -10.722 -3.675 12.382 1.00 97.88 102 SER A CA 1
ATOM 827 C C . SER A 1 102 ? -9.281 -3.397 12.758 1.00 97.88 102 SER A C 1
ATOM 829 O O . SER A 1 102 ? -8.771 -3.923 13.749 1.00 97.88 102 SER A O 1
ATOM 831 N N . PHE A 1 103 ? -8.671 -2.480 12.020 1.00 98.56 103 PHE A N 1
ATOM 832 C CA . PHE A 1 103 ? -7.383 -1.910 12.376 1.00 98.56 103 PHE A CA 1
ATOM 833 C C . PHE A 1 103 ? -7.446 -0.382 12.373 1.00 98.56 103 PHE A C 1
ATOM 835 O O . PHE A 1 103 ? -8.317 0.223 11.747 1.00 98.56 103 PHE A O 1
ATOM 842 N N . ARG A 1 104 ? -6.492 0.239 13.058 1.00 98.56 104 ARG A N 1
ATOM 843 C CA . ARG A 1 104 ? -6.254 1.681 13.062 1.00 98.56 104 ARG A CA 1
ATOM 844 C C . ARG A 1 104 ? -4.754 1.929 13.089 1.00 98.56 104 ARG A C 1
ATOM 846 O O . ARG A 1 104 ? -4.061 1.352 13.923 1.00 98.56 104 ARG A O 1
ATOM 853 N N . VAL A 1 105 ? -4.253 2.803 12.220 1.00 98.69 105 VAL A N 1
ATOM 854 C CA . VAL A 1 105 ? -2.875 3.300 12.350 1.00 98.69 105 VAL A CA 1
ATOM 855 C C . VAL A 1 105 ? -2.851 4.363 13.439 1.00 98.69 105 VAL A C 1
ATOM 857 O O . VAL A 1 105 ? -3.653 5.297 13.392 1.00 98.69 105 VAL A O 1
ATOM 860 N N . VAL A 1 106 ? -1.963 4.232 14.422 1.00 98.56 106 VAL A N 1
ATOM 861 C CA . VAL A 1 106 ? -1.789 5.263 15.452 1.00 98.56 106 VAL A CA 1
ATOM 862 C C . VAL A 1 106 ? -1.162 6.506 14.798 1.00 98.56 106 VAL A C 1
ATOM 864 O O . VAL A 1 106 ? -0.141 6.364 14.119 1.00 98.56 106 VAL A O 1
ATOM 867 N N . PRO A 1 107 ? -1.754 7.708 14.951 1.00 98.19 107 PRO A N 1
ATOM 868 C CA . PRO A 1 107 ? -1.213 8.931 14.364 1.00 98.19 107 PRO A CA 1
ATOM 869 C C . PRO A 1 107 ? 0.223 9.216 14.803 1.00 98.19 107 PRO A C 1
ATOM 871 O O . PRO A 1 107 ? 0.591 8.998 15.958 1.00 98.19 107 PRO A O 1
ATOM 874 N N . ARG A 1 108 ? 1.023 9.764 13.887 1.00 97.50 108 ARG A N 1
ATOM 875 C CA . ARG A 1 108 ? 2.399 10.194 14.154 1.00 97.50 108 ARG A CA 1
ATOM 876 C C . ARG A 1 108 ? 2.655 11.542 13.494 1.00 97.50 108 ARG A C 1
ATOM 878 O O . ARG A 1 108 ? 2.442 11.693 12.295 1.00 97.50 108 ARG A O 1
ATOM 885 N N . THR A 1 109 ? 3.145 12.508 14.267 1.00 96.75 109 THR A N 1
ATOM 886 C CA . THR A 1 109 ? 3.407 13.875 13.793 1.00 96.75 109 THR A CA 1
ATOM 887 C C . THR A 1 109 ? 4.288 13.886 12.546 1.00 96.75 109 THR A C 1
ATOM 889 O O . THR A 1 109 ? 5.34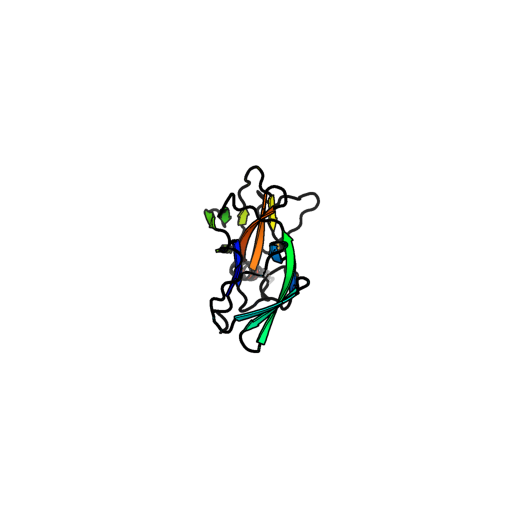9 13.265 12.527 1.00 96.75 109 THR A O 1
ATOM 892 N N . GLY A 1 110 ? 3.840 14.602 11.513 1.00 97.00 110 GLY A N 1
ATOM 893 C CA . GLY A 1 110 ? 4.542 14.736 10.234 1.00 97.00 110 GLY A CA 1
ATOM 894 C C . GLY A 1 110 ? 4.310 13.587 9.248 1.00 97.00 110 GLY A C 1
ATOM 895 O O . GLY A 1 110 ? 4.744 13.695 8.101 1.00 97.00 110 GLY A O 1
ATOM 896 N N . TYR A 1 111 ? 3.620 12.515 9.644 1.00 98.38 111 TYR A N 1
ATOM 897 C CA . TYR A 1 111 ? 3.343 11.373 8.774 1.00 98.38 111 TYR A CA 1
ATOM 898 C C . TYR A 1 111 ? 1.879 11.337 8.353 1.00 98.38 111 TYR A C 1
ATOM 900 O O . TYR A 1 111 ? 0.986 11.624 9.141 1.00 98.38 111 TYR A O 1
ATOM 908 N N . ARG A 1 112 ? 1.650 10.939 7.102 1.00 98.19 112 ARG A N 1
ATOM 909 C CA . ARG A 1 112 ? 0.326 10.742 6.512 1.00 98.19 112 ARG A CA 1
ATOM 910 C C . ARG A 1 112 ? 0.137 9.282 6.135 1.00 98.19 112 ARG A C 1
ATOM 912 O O . ARG A 1 112 ? 1.018 8.677 5.519 1.00 98.19 112 ARG A O 1
ATOM 919 N N . VAL A 1 113 ? -1.034 8.746 6.433 1.00 98.62 113 VAL A N 1
ATOM 920 C CA . VAL A 1 113 ? -1.458 7.390 6.091 1.00 98.62 113 VAL A CA 1
ATOM 921 C C . VAL A 1 113 ? -2.463 7.429 4.945 1.00 98.62 113 VAL A C 1
ATOM 923 O O . VAL A 1 113 ? -3.349 8.278 4.902 1.00 98.62 113 VAL A O 1
ATOM 926 N N . ASN A 1 114 ? -2.323 6.479 4.021 1.00 98.56 114 ASN A N 1
ATOM 927 C CA . ASN A 1 114 ? -3.280 6.200 2.954 1.00 98.56 114 ASN A CA 1
ATOM 928 C C . ASN A 1 114 ? -3.517 4.685 2.845 1.00 98.56 114 ASN A C 1
ATOM 930 O O . ASN A 1 114 ? -2.603 3.920 2.518 1.00 98.56 114 ASN A O 1
ATOM 934 N N . VAL A 1 115 ? -4.742 4.254 3.094 1.00 98.50 115 VAL A N 1
ATOM 935 C CA . VAL A 1 115 ? -5.256 2.895 2.976 1.00 98.50 115 VAL A CA 1
ATOM 936 C C . VAL A 1 115 ? -5.922 2.748 1.614 1.00 98.50 115 VAL A C 1
ATOM 938 O O . VAL A 1 115 ? -7.047 3.175 1.370 1.00 98.50 115 VAL A O 1
ATOM 941 N N . ILE A 1 116 ? -5.232 2.079 0.693 1.00 98.12 116 ILE A N 1
ATOM 942 C CA . ILE A 1 116 ? -5.669 2.003 -0.702 1.00 98.12 116 ILE A CA 1
ATOM 943 C C . ILE A 1 116 ? -7.022 1.290 -0.825 1.00 98.12 116 ILE A C 1
ATOM 945 O O . ILE A 1 116 ? -7.130 0.079 -0.610 1.00 98.12 116 ILE A O 1
ATOM 949 N N . GLY A 1 117 ? -8.031 2.052 -1.253 1.00 97.06 117 GLY A N 1
ATOM 950 C CA . GLY A 1 117 ? -9.410 1.603 -1.443 1.00 97.06 117 GLY A CA 1
ATOM 951 C C . GLY A 1 117 ? -10.377 2.059 -0.353 1.00 97.06 117 GLY A C 1
ATOM 952 O O . GLY A 1 117 ? -11.586 1.907 -0.546 1.00 97.06 117 GLY A O 1
ATOM 953 N N . PHE A 1 118 ? -9.873 2.607 0.752 1.00 97.75 118 PHE A N 1
ATOM 954 C CA . PHE A 1 118 ? -10.661 3.399 1.685 1.00 97.75 118 PHE A CA 1
ATOM 955 C C . PHE A 1 118 ? -10.762 4.825 1.131 1.00 97.75 118 PHE A C 1
ATOM 957 O O . PHE A 1 118 ? -9.899 5.277 0.381 1.00 97.75 118 PHE A O 1
ATOM 964 N N . ASN A 1 119 ? -11.876 5.497 1.398 1.00 90.06 119 ASN A N 1
ATOM 965 C CA . ASN A 1 119 ? -12.044 6.902 1.054 1.00 90.06 119 ASN A CA 1
ATOM 966 C C . ASN A 1 119 ? -13.090 7.504 1.985 1.00 90.06 119 ASN A C 1
ATOM 968 O O . ASN A 1 119 ? -14.192 6.963 2.115 1.00 90.06 119 ASN A O 1
ATOM 972 N N . ARG A 1 120 ? -12.770 8.653 2.571 1.00 91.69 120 ARG A N 1
ATOM 973 C CA . ARG A 1 120 ? -13.719 9.483 3.303 1.00 91.69 120 ARG A CA 1
ATOM 974 C C . ARG A 1 120 ? -13.588 10.924 2.801 1.00 91.69 120 ARG A C 1
ATOM 976 O O . ARG A 1 120 ? -12.494 11.479 2.882 1.00 91.69 120 ARG A O 1
ATOM 983 N N . PRO A 1 121 ? -14.669 11.540 2.280 1.00 90.56 121 PRO A N 1
ATOM 984 C CA . PRO A 1 121 ? -14.606 12.897 1.747 1.00 90.56 121 PRO A CA 1
ATOM 985 C C . PRO A 1 121 ? -13.999 13.886 2.747 1.00 90.56 121 PRO A C 1
ATOM 987 O O . PRO A 1 121 ? -14.370 13.889 3.920 1.00 90.56 121 PRO A O 1
ATOM 990 N N . GLY A 1 122 ? -13.066 14.714 2.273 1.00 91.38 122 GLY A N 1
ATOM 991 C CA . GLY A 1 122 ? -12.394 15.734 3.084 1.00 91.38 122 GLY A CA 1
ATOM 992 C C . GLY A 1 122 ? -11.253 15.225 3.971 1.00 91.38 122 GLY A C 1
ATOM 993 O O . GLY A 1 122 ? -10.678 16.022 4.706 1.00 91.38 122 GLY A O 1
ATOM 994 N N . ILE A 1 123 ? -10.899 13.936 3.909 1.00 92.38 123 ILE A N 1
ATOM 995 C CA . ILE A 1 123 ? -9.813 13.357 4.709 1.00 92.38 123 ILE A CA 1
ATOM 996 C C . ILE A 1 123 ? -8.644 12.959 3.807 1.00 92.38 123 ILE A C 1
ATOM 998 O O . ILE A 1 123 ? -8.789 12.123 2.921 1.00 92.38 123 ILE A O 1
ATOM 1002 N N . ALA A 1 124 ? -7.475 13.558 4.051 1.00 91.50 124 ALA A N 1
ATOM 1003 C CA . ALA A 1 124 ? -6.233 13.251 3.335 1.00 91.50 124 ALA A CA 1
ATOM 1004 C C . ALA A 1 124 ? -5.279 12.330 4.123 1.00 91.50 124 ALA A C 1
ATOM 1006 O O . ALA A 1 124 ? -4.452 11.642 3.515 1.00 91.50 124 ALA A O 1
ATOM 1007 N N . ASP A 1 125 ? -5.375 12.350 5.457 1.00 97.56 125 ASP A N 1
ATOM 1008 C CA . ASP A 1 125 ? -4.662 11.459 6.372 1.00 97.56 125 ASP A CA 1
ATOM 1009 C C . ASP A 1 125 ? -5.652 10.517 7.051 1.00 97.56 125 ASP A C 1
ATOM 1011 O O . ASP A 1 125 ? -6.568 10.953 7.745 1.00 97.56 125 ASP A O 1
ATOM 1015 N N . GLU A 1 126 ? -5.459 9.223 6.847 1.00 98.12 126 GLU A N 1
ATOM 1016 C CA . GLU A 1 126 ? -6.351 8.183 7.353 1.00 98.12 126 GLU A CA 1
ATOM 1017 C C . GLU A 1 126 ? -5.840 7.558 8.660 1.00 98.12 126 GLU A C 1
ATOM 1019 O O . GLU A 1 126 ? -6.390 6.566 9.148 1.00 98.12 126 GLU 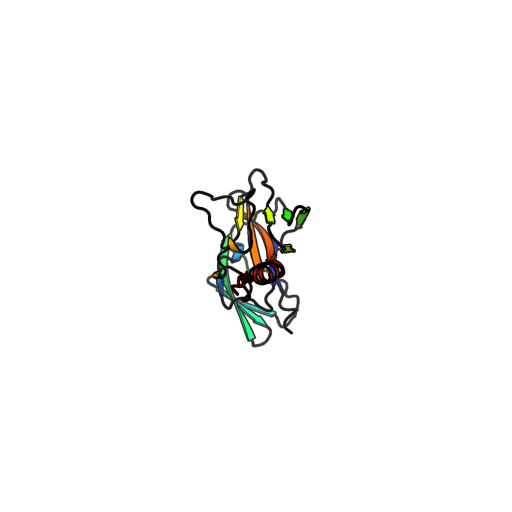A O 1
ATOM 1024 N N . SER A 1 127 ? -4.793 8.141 9.253 1.00 97.94 127 SER A N 1
ATOM 1025 C CA . SER A 1 127 ? -4.346 7.791 10.597 1.00 97.94 127 SER A CA 1
ATOM 1026 C C . SER A 1 127 ? -5.433 8.110 11.635 1.00 97.94 127 SER A C 1
ATOM 1028 O O . SER A 1 127 ? -6.279 8.984 11.453 1.00 97.94 127 SER A O 1
ATOM 1030 N N . GLY A 1 128 ? -5.483 7.346 12.726 1.00 97.94 128 GLY A N 1
ATOM 1031 C CA . GLY A 1 128 ? -6.482 7.535 13.783 1.00 97.94 128 GLY A CA 1
ATOM 1032 C C . GLY A 1 128 ? -7.899 7.043 13.449 1.00 97.94 128 GLY A C 1
ATOM 1033 O O . GLY A 1 128 ? -8.743 6.981 14.348 1.00 97.94 128 GLY A O 1
ATOM 1034 N N . ILE A 1 129 ? -8.167 6.617 12.211 1.00 98.12 129 ILE A N 1
ATOM 1035 C CA . ILE A 1 129 ? -9.466 6.078 11.791 1.00 98.12 129 ILE A CA 1
ATOM 1036 C C . ILE A 1 129 ? -9.483 4.558 11.981 1.00 98.12 129 ILE A C 1
ATOM 1038 O O . ILE A 1 129 ? -8.569 3.856 11.554 1.00 98.12 129 ILE A O 1
ATOM 1042 N N . SER A 1 130 ? -10.530 4.043 12.632 1.00 97.88 130 SER A N 1
ATOM 1043 C CA . SER A 1 130 ? -10.785 2.599 12.689 1.00 97.88 130 SER A CA 1
ATOM 1044 C C . SER A 1 130 ? -11.432 2.144 11.384 1.00 97.88 130 SER A C 1
ATOM 1046 O O . SER A 1 130 ? -12.492 2.653 11.019 1.00 97.88 130 SER A O 1
ATOM 1048 N N . ILE A 1 131 ? -10.781 1.216 10.684 1.00 98.31 131 ILE A N 1
ATOM 1049 C CA . ILE A 1 131 ? -11.159 0.753 9.347 1.00 98.31 131 ILE A CA 1
ATOM 1050 C C . ILE A 1 131 ? -11.470 -0.743 9.398 1.00 98.31 131 ILE A C 1
ATOM 1052 O O . ILE A 1 131 ? -10.661 -1.556 9.860 1.00 98.31 131 ILE A O 1
ATOM 1056 N N . ARG A 1 132 ? -12.645 -1.113 8.887 1.00 97.81 132 ARG A N 1
ATOM 1057 C CA . ARG A 1 132 ? -13.110 -2.496 8.717 1.00 97.81 132 ARG A CA 1
ATOM 1058 C C . ARG A 1 132 ? -13.003 -2.926 7.259 1.00 97.81 132 ARG A C 1
ATOM 1060 O O . ARG A 1 132 ? -12.942 -2.115 6.338 1.00 97.81 132 ARG A O 1
ATOM 1067 N N . ARG A 1 133 ? -13.098 -4.236 7.023 1.00 97.25 133 ARG A N 1
ATOM 1068 C CA . ARG A 1 133 ? -13.158 -4.837 5.677 1.00 97.25 133 ARG A CA 1
ATOM 1069 C C . ARG A 1 133 ? -14.250 -4.228 4.788 1.00 97.25 133 ARG A C 1
ATOM 1071 O O . ARG A 1 133 ? -14.055 -4.104 3.579 1.00 97.25 133 ARG A O 1
ATOM 1078 N N . SER A 1 134 ? -15.408 -3.903 5.364 1.00 95.88 134 SER A N 1
ATOM 1079 C CA . SER A 1 134 ? -16.559 -3.312 4.664 1.00 95.88 134 SER A CA 1
ATOM 1080 C C . SER A 1 134 ? -16.283 -1.913 4.125 1.00 95.88 134 SER A C 1
ATOM 1082 O O . SER A 1 134 ? -16.893 -1.518 3.136 1.00 95.88 134 SER A O 1
ATOM 1084 N N . ASP A 1 135 ? -15.351 -1.191 4.744 1.00 97.31 135 ASP A N 1
ATOM 1085 C CA . ASP A 1 135 ? -15.104 0.222 4.458 1.00 97.31 135 ASP A CA 1
ATOM 1086 C C . ASP A 1 135 ? -14.138 0.396 3.276 1.00 97.31 135 ASP A C 1
ATOM 1088 O O . ASP A 1 135 ? -13.988 1.487 2.727 1.00 97.31 135 ASP A O 1
ATOM 1092 N N . ILE A 1 136 ? -13.485 -0.695 2.859 1.00 97.94 136 ILE A N 1
ATOM 1093 C CA . ILE A 1 136 ? -12.498 -0.705 1.784 1.00 97.94 136 ILE A CA 1
ATOM 1094 C C . ILE A 1 136 ? -13.108 -1.323 0.526 1.00 97.94 136 ILE A C 1
ATOM 1096 O O . ILE A 1 136 ? -13.569 -2.471 0.494 1.00 97.94 136 ILE A O 1
ATOM 1100 N N . GLN A 1 137 ? -13.063 -0.570 -0.567 1.00 97.56 137 GLN A N 1
ATOM 1101 C CA . GLN A 1 137 ? -13.574 -1.006 -1.857 1.00 97.56 137 GLN A CA 1
ATOM 1102 C C . GLN A 1 137 ? -12.808 -2.238 -2.367 1.00 97.56 137 GLN A C 1
ATOM 1104 O O . GLN A 1 137 ? -11.628 -2.172 -2.722 1.00 97.56 137 GLN A O 1
ATOM 1109 N N . LYS A 1 138 ? -13.520 -3.365 -2.500 1.00 96.62 138 LYS A N 1
ATOM 1110 C CA . LYS A 1 138 ? -12.959 -4.688 -2.840 1.00 96.62 138 LYS A CA 1
ATOM 1111 C C . LYS A 1 138 ? -12.035 -4.694 -4.061 1.00 96.62 138 LYS A C 1
ATOM 1113 O O . LYS A 1 138 ? -11.081 -5.466 -4.095 1.00 96.62 138 LYS A O 1
ATOM 1118 N N . ARG A 1 139 ? -12.300 -3.855 -5.068 1.00 96.62 139 ARG A N 1
ATOM 1119 C CA . ARG A 1 139 ? -11.504 -3.775 -6.309 1.00 96.62 139 ARG A CA 1
ATOM 1120 C C . ARG A 1 139 ? -10.046 -3.353 -6.093 1.00 96.62 139 ARG A C 1
ATOM 1122 O O . ARG A 1 139 ? -9.215 -3.680 -6.931 1.00 96.62 139 ARG A O 1
ATOM 1129 N N . PHE A 1 140 ? -9.744 -2.681 -4.982 1.00 97.31 140 PHE A N 1
ATOM 1130 C CA . PHE A 1 140 ? -8.402 -2.189 -4.653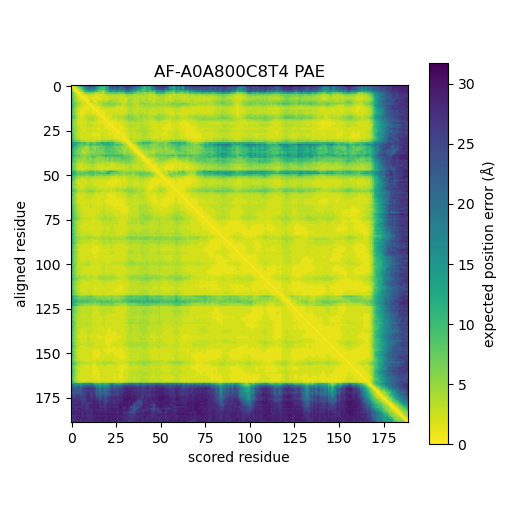 1.00 97.31 140 PHE A CA 1
ATOM 1131 C C . PHE A 1 140 ? -7.539 -3.183 -3.870 1.00 97.31 140 PHE A C 1
ATOM 1133 O O . PHE A 1 140 ? -6.358 -2.907 -3.630 1.00 97.31 140 PHE A O 1
ATOM 1140 N N . SER A 1 141 ? -8.097 -4.338 -3.493 1.00 97.50 141 SER A N 1
ATOM 1141 C CA . SER A 1 141 ? -7.337 -5.388 -2.821 1.00 97.50 141 SER A CA 1
ATOM 1142 C C . SER A 1 141 ? -6.197 -5.908 -3.694 1.00 97.50 141 SER A C 1
ATOM 1144 O O . SER A 1 141 ? -6.307 -5.967 -4.920 1.00 97.50 141 SER A O 1
ATOM 1146 N N . VAL A 1 142 ? -5.123 -6.360 -3.056 1.00 97.31 142 VAL A N 1
ATOM 1147 C CA . VAL A 1 142 ? -4.002 -7.024 -3.727 1.00 97.31 142 VAL A CA 1
ATOM 1148 C C . VAL A 1 142 ? -4.430 -8.384 -4.268 1.00 97.31 142 VAL A C 1
ATOM 1150 O O . VAL A 1 142 ? -4.091 -8.745 -5.394 1.00 97.31 142 VAL A O 1
ATOM 1153 N N . ASP A 1 143 ? -5.229 -9.125 -3.507 1.00 96.00 143 ASP A N 1
ATOM 1154 C CA . ASP A 1 143 ? -5.659 -10.472 -3.850 1.00 96.00 143 ASP A CA 1
ATOM 1155 C C . ASP A 1 143 ? -7.037 -10.503 -4.527 1.00 96.00 143 ASP A C 1
ATOM 1157 O O . ASP A 1 143 ? -7.891 -9.634 -4.335 1.00 96.00 143 ASP A O 1
ATOM 1161 N N . LYS A 1 144 ? -7.300 -11.562 -5.296 1.00 95.56 144 LYS A N 1
ATOM 1162 C CA . LYS A 1 144 ? -8.597 -11.785 -5.953 1.00 95.56 144 LYS A CA 1
ATOM 1163 C C . LYS A 1 144 ? -9.744 -11.979 -4.955 1.00 95.56 144 LYS A C 1
ATOM 1165 O O . LYS A 1 144 ? -10.880 -11.648 -5.296 1.00 95.56 144 LYS A O 1
ATOM 1170 N N . LYS A 1 145 ? -9.472 -12.492 -3.745 1.00 94.69 145 LYS A N 1
ATOM 1171 C CA . LYS A 1 145 ? -10.514 -12.754 -2.736 1.00 94.69 145 LYS A CA 1
ATOM 1172 C C . LYS A 1 145 ? -10.988 -11.468 -2.056 1.00 94.69 145 LYS A C 1
ATOM 1174 O O . LYS A 1 145 ? -12.104 -11.441 -1.543 1.00 94.69 145 LYS A O 1
ATOM 1179 N N . GLY A 1 146 ? -10.228 -10.374 -2.139 1.00 96.12 146 GLY A N 1
ATOM 1180 C CA . GLY A 1 146 ? -10.665 -9.091 -1.595 1.00 96.12 146 GLY A CA 1
ATOM 1181 C C . GLY A 1 146 ? -10.394 -8.942 -0.108 1.00 96.12 146 GLY A C 1
ATOM 1182 O O . GLY A 1 146 ? -11.273 -8.441 0.597 1.00 96.12 146 GLY A O 1
ATOM 1183 N N . ARG A 1 147 ? -9.246 -9.435 0.360 1.00 96.06 147 ARG A N 1
ATOM 1184 C CA . ARG A 1 147 ? -8.879 -9.517 1.781 1.00 96.06 147 ARG A CA 1
ATOM 1185 C C . ARG A 1 147 ? -7.601 -8.758 2.117 1.00 96.06 147 ARG A C 1
ATOM 1187 O O . ARG A 1 147 ? -7.479 -8.277 3.233 1.00 96.06 147 ARG A O 1
ATOM 1194 N N . MET A 1 148 ? -6.684 -8.625 1.164 1.00 97.38 148 MET A N 1
ATOM 1195 C CA . MET A 1 148 ? -5.380 -8.003 1.369 1.00 97.38 148 MET A CA 1
ATOM 1196 C C . MET A 1 148 ? -5.389 -6.559 0.868 1.00 97.38 148 MET A C 1
ATOM 1198 O O . MET A 1 148 ? -5.617 -6.333 -0.322 1.00 97.38 148 MET A O 1
ATOM 1202 N N . TYR A 1 149 ? -5.116 -5.587 1.735 1.00 98.25 149 TYR A N 1
ATOM 1203 C CA . TYR A 1 149 ? -5.112 -4.159 1.401 1.00 98.25 149 TYR A CA 1
ATOM 1204 C C . TYR A 1 149 ? -3.829 -3.482 1.860 1.00 98.25 149 TYR A C 1
ATOM 1206 O O . TYR A 1 149 ? -3.159 -3.928 2.785 1.00 98.25 149 TYR A O 1
ATOM 1214 N N . ARG A 1 150 ? -3.463 -2.409 1.164 1.00 98.44 150 ARG A N 1
ATOM 1215 C CA . ARG A 1 150 ? -2.184 -1.722 1.346 1.00 98.44 150 ARG A CA 1
ATOM 1216 C C . ARG A 1 150 ? -2.388 -0.494 2.213 1.00 98.44 150 ARG A C 1
ATOM 1218 O O . ARG A 1 150 ? -3.186 0.364 1.848 1.00 98.44 150 ARG A O 1
ATOM 1225 N N . VAL A 1 151 ? -1.627 -0.403 3.293 1.00 98.62 151 VAL A N 1
ATOM 1226 C CA . VAL A 1 151 ? -1.515 0.780 4.147 1.00 98.62 151 VAL A CA 1
ATOM 1227 C C . VAL A 1 151 ? -0.184 1.438 3.818 1.00 98.62 151 VAL A C 1
ATOM 1229 O O . VAL A 1 151 ? 0.868 0.870 4.101 1.00 98.62 151 VAL A O 1
ATOM 1232 N N . LYS A 1 152 ? -0.218 2.593 3.157 1.00 98.56 152 LYS A N 1
ATOM 1233 C CA . LYS A 1 152 ? 0.969 3.354 2.761 1.00 98.56 152 LYS A CA 1
ATOM 1234 C C . LYS A 1 152 ? 1.198 4.520 3.710 1.00 98.56 152 LYS A C 1
ATOM 1236 O O . LYS A 1 152 ? 0.243 5.189 4.102 1.00 98.56 152 LYS A O 1
ATOM 1241 N N . VAL A 1 153 ? 2.461 4.789 4.008 1.00 98.62 153 VAL A N 1
ATOM 1242 C CA . VAL A 1 153 ? 2.888 5.856 4.914 1.00 98.62 153 VAL A CA 1
ATOM 1243 C C . VAL A 1 153 ? 3.799 6.815 4.169 1.00 98.62 153 VAL A C 1
ATOM 1245 O O . VAL A 1 153 ? 4.652 6.391 3.384 1.00 98.62 153 VAL A O 1
ATOM 1248 N N . TYR A 1 154 ? 3.600 8.104 4.416 1.00 98.50 154 TYR A N 1
ATOM 1249 C CA . TYR A 1 154 ? 4.322 9.183 3.763 1.00 98.50 154 TYR A CA 1
ATOM 1250 C C . TYR A 1 154 ? 4.808 10.214 4.771 1.00 98.50 154 TYR A C 1
ATOM 1252 O O . TYR A 1 154 ? 4.100 10.504 5.733 1.00 98.50 154 TYR A O 1
ATOM 1260 N N . HIS A 1 155 ? 5.945 10.835 4.482 1.00 98.38 155 HIS A N 1
ATOM 1261 C CA . HIS A 1 155 ? 6.471 11.991 5.198 1.00 98.38 155 HIS A CA 1
ATOM 1262 C C . HIS A 1 155 ? 6.803 13.086 4.186 1.00 98.38 155 HIS A C 1
ATOM 1264 O O . HIS A 1 155 ? 7.567 12.848 3.253 1.00 98.38 155 HIS A O 1
ATOM 1270 N N . GLU A 1 156 ? 6.178 14.260 4.309 1.00 96.31 156 GLU A N 1
ATOM 1271 C CA . GLU A 1 156 ? 6.393 15.392 3.384 1.00 96.31 156 GLU A CA 1
ATOM 1272 C C . GLU A 1 156 ? 6.223 15.013 1.895 1.00 96.31 156 GLU A C 1
ATOM 1274 O O . GLU A 1 156 ? 6.983 15.424 1.024 1.00 96.31 156 GLU A O 1
ATOM 1279 N N . GLY A 1 157 ? 5.249 14.148 1.590 1.00 95.94 157 GLY A N 1
ATOM 1280 C CA . GLY A 1 157 ? 4.994 13.658 0.228 1.00 95.94 157 GLY A CA 1
ATOM 1281 C C . GLY A 1 157 ? 5.949 12.560 -0.267 1.00 95.94 157 GLY A C 1
ATOM 1282 O O . GLY A 1 157 ? 5.695 11.967 -1.317 1.00 95.94 157 GLY A O 1
ATOM 1283 N N . ARG A 1 158 ? 6.994 12.225 0.495 1.00 97.94 158 ARG A N 1
ATOM 1284 C CA . ARG A 1 158 ? 7.906 11.104 0.228 1.00 97.94 158 ARG A CA 1
ATOM 1285 C C . ARG A 1 158 ? 7.331 9.812 0.790 1.00 97.94 158 ARG A C 1
ATOM 1287 O O . ARG A 1 158 ? 6.671 9.822 1.825 1.00 97.94 158 ARG A O 1
ATOM 1294 N N . PHE A 1 159 ? 7.550 8.694 0.108 1.00 98.12 159 PHE A N 1
ATOM 1295 C CA . PHE A 1 159 ? 7.072 7.389 0.557 1.00 98.12 159 PHE A CA 1
ATOM 1296 C C . PHE A 1 159 ? 7.992 6.835 1.647 1.00 98.12 159 PHE A C 1
ATOM 1298 O O . PHE A 1 159 ? 9.180 6.623 1.405 1.00 98.12 159 PHE A O 1
ATOM 1305 N N . SER A 1 160 ? 7.433 6.578 2.829 1.00 98.00 160 SER A N 1
ATOM 1306 C CA . SER A 1 160 ? 8.177 6.009 3.954 1.00 98.00 160 SER A CA 1
ATOM 1307 C C . SER A 1 160 ? 8.082 4.486 3.986 1.00 98.00 160 SER A C 1
ATOM 1309 O O . SER A 1 160 ? 9.035 3.821 4.367 1.00 98.00 160 SER A O 1
ATOM 1311 N N . GLY A 1 161 ? 6.966 3.890 3.568 1.00 98.12 161 GLY A N 1
ATOM 1312 C CA . GLY A 1 161 ? 6.821 2.435 3.565 1.00 98.12 161 GLY A CA 1
ATOM 1313 C C . GLY A 1 161 ? 5.376 1.965 3.504 1.00 98.12 161 GLY A C 1
ATOM 1314 O O . GLY A 1 161 ? 4.436 2.764 3.483 1.00 98.12 161 GLY A O 1
ATOM 1315 N N . MET A 1 162 ? 5.195 0.648 3.435 1.00 98.06 162 MET A N 1
ATOM 1316 C CA . MET A 1 162 ? 3.884 0.018 3.321 1.00 98.06 162 MET A CA 1
ATOM 1317 C C . MET A 1 162 ? 3.768 -1.209 4.224 1.00 98.06 162 MET A C 1
ATOM 1319 O O . MET A 1 162 ? 4.682 -2.029 4.283 1.00 98.06 162 MET A O 1
ATOM 1323 N N . VAL A 1 163 ? 2.604 -1.367 4.849 1.00 98.31 163 VAL A N 1
ATOM 1324 C CA . VAL A 1 163 ? 2.166 -2.596 5.526 1.00 98.31 163 VAL A CA 1
ATOM 1325 C C . VAL A 1 163 ? 0.998 -3.195 4.743 1.00 98.31 163 VAL A C 1
ATOM 1327 O O . VAL A 1 163 ? 0.153 -2.468 4.208 1.00 98.31 163 VAL A O 1
ATOM 1330 N N . LEU A 1 164 ? 0.944 -4.522 4.649 1.00 97.75 164 LEU A N 1
ATOM 1331 C CA . LEU A 1 164 ? -0.186 -5.237 4.063 1.00 97.75 164 LEU A CA 1
ATOM 1332 C C . LEU A 1 164 ? -1.123 -5.715 5.183 1.00 97.75 164 LEU A C 1
ATOM 1334 O O . LEU A 1 164 ? -0.710 -6.464 6.058 1.00 97.75 164 LEU A O 1
ATOM 1338 N N . VAL A 1 165 ? -2.390 -5.311 5.162 1.00 97.81 165 VAL A N 1
ATOM 1339 C CA . VAL A 1 165 ? -3.407 -5.836 6.089 1.00 97.81 165 VAL A CA 1
ATOM 1340 C C . VAL A 1 165 ? -4.187 -6.947 5.400 1.00 97.81 165 VAL A C 1
ATOM 1342 O O . VAL A 1 165 ? -4.639 -6.766 4.269 1.00 97.81 165 VAL A O 1
ATOM 1345 N N . ASN A 1 166 ? -4.334 -8.098 6.047 1.00 97.06 166 ASN A N 1
ATOM 1346 C CA . ASN A 1 166 ? -5.072 -9.249 5.540 1.00 97.06 166 ASN A CA 1
ATOM 1347 C C . ASN A 1 166 ? -6.279 -9.524 6.436 1.00 97.06 166 ASN A C 1
ATOM 1349 O O . ASN A 1 166 ? -6.139 -9.988 7.560 1.00 97.06 166 ASN A O 1
ATOM 1353 N N . PHE A 1 167 ? -7.479 -9.265 5.926 1.00 96.50 167 PHE A N 1
ATOM 1354 C CA . PHE A 1 167 ? -8.695 -9.592 6.655 1.00 96.50 167 PHE A CA 1
ATOM 1355 C C . PHE A 1 167 ? -8.948 -11.103 6.623 1.00 96.50 167 PHE A C 1
ATOM 1357 O O . PHE A 1 167 ? -9.332 -11.663 5.584 1.00 96.50 167 PHE A O 1
ATOM 1364 N N . SER A 1 168 ? -8.731 -11.769 7.756 1.00 81.00 168 SER A N 1
ATOM 1365 C CA . SER A 1 168 ? -9.102 -13.166 7.990 1.00 81.00 168 SER A CA 1
ATOM 1366 C C . SER A 1 168 ? -10.620 -13.278 7.844 1.00 81.00 168 SER A C 1
ATOM 1368 O O . SER A 1 168 ? -11.391 -12.542 8.447 1.00 81.00 168 SER A O 1
ATOM 1370 N N . GLY A 1 169 ? -11.088 -14.171 6.968 1.00 60.12 169 GLY A N 1
ATOM 1371 C CA . GLY A 1 169 ? -12.500 -14.271 6.566 1.00 60.12 169 GLY A CA 1
ATOM 1372 C C . GLY A 1 169 ? -13.464 -14.769 7.653 1.00 60.12 169 GLY A C 1
ATOM 1373 O O . GLY A 1 169 ? -14.530 -15.276 7.316 1.00 60.12 169 GLY A O 1
ATOM 1374 N N . THR A 1 170 ? -13.101 -14.673 8.929 1.00 48.91 170 THR A N 1
ATOM 1375 C CA . THR A 1 170 ? -13.835 -15.244 10.062 1.00 48.91 170 THR A CA 1
ATOM 1376 C C . THR A 1 170 ? -15.120 -14.460 10.366 1.00 48.91 170 THR A C 1
ATOM 1378 O O . THR A 1 170 ? -16.124 -15.045 10.769 1.00 48.91 170 THR A O 1
ATOM 1381 N N . SER A 1 171 ? -15.149 -13.155 10.078 1.00 45.72 171 SER A N 1
ATOM 1382 C CA . SER A 1 171 ? -16.274 -12.283 10.453 1.00 45.72 171 SER A CA 1
ATOM 1383 C C . SER A 1 171 ? -17.476 -12.307 9.493 1.00 45.72 171 SER A C 1
ATOM 1385 O O . SER A 1 171 ? -18.588 -11.993 9.916 1.00 45.72 171 SER A O 1
ATOM 1387 N N . GLU A 1 172 ? -17.320 -12.718 8.226 1.00 44.44 172 GLU A N 1
ATOM 1388 C CA . GLU A 1 172 ? -18.474 -12.811 7.305 1.00 44.44 172 GLU A CA 1
ATOM 1389 C C . GLU A 1 172 ? -19.335 -14.063 7.559 1.00 44.44 172 GLU A C 1
ATOM 1391 O O . GLU A 1 172 ? -20.546 -14.023 7.352 1.00 44.44 172 GLU A O 1
ATOM 1396 N N . HIS A 1 173 ? -18.763 -15.155 8.082 1.00 37.78 173 HIS A N 1
ATOM 1397 C CA . HIS A 1 173 ? -19.519 -16.393 8.319 1.00 37.78 173 HIS A CA 1
ATOM 1398 C C . HIS A 1 173 ? -20.343 -16.358 9.621 1.00 37.78 173 HIS A C 1
ATOM 1400 O O . HIS A 1 173 ? -21.427 -16.941 9.689 1.00 37.78 173 HIS A O 1
ATOM 1406 N N . LEU A 1 174 ? -19.882 -15.631 10.650 1.00 39.59 174 LEU A N 1
ATOM 1407 C CA . LEU A 1 174 ? -20.616 -15.522 11.917 1.00 39.59 174 LEU A CA 1
ATOM 1408 C C . LEU A 1 174 ? -21.894 -14.678 11.799 1.00 39.59 174 LEU A C 1
ATOM 1410 O O . LEU A 1 174 ? -22.898 -15.012 12.429 1.00 39.59 174 LEU A O 1
ATOM 1414 N N . LEU A 1 175 ? -21.900 -13.630 10.970 1.00 40.69 175 LEU A N 1
ATOM 1415 C CA . LEU A 1 175 ? -23.072 -12.758 10.815 1.00 40.69 175 LEU A CA 1
ATOM 1416 C C . LEU A 1 175 ? -24.204 -13.423 10.017 1.00 40.69 175 LEU A C 1
ATOM 1418 O O . LEU A 1 175 ? -25.373 -13.230 10.348 1.00 40.69 175 LEU A O 1
ATOM 1422 N N . VAL A 1 176 ? -23.878 -14.278 9.041 1.00 44.72 176 VAL A N 1
ATOM 1423 C CA . VAL A 1 176 ? -24.886 -15.032 8.271 1.00 44.72 176 VAL A CA 1
ATOM 1424 C C . VAL A 1 176 ? -25.563 -16.110 9.129 1.00 44.72 176 VAL A C 1
ATOM 1426 O O . VAL A 1 176 ? -26.747 -16.386 8.950 1.00 44.72 176 VAL A O 1
ATOM 1429 N N . SER A 1 177 ? -24.867 -16.664 10.128 1.00 41.03 177 SER A N 1
ATOM 1430 C CA . SER A 1 177 ? -25.442 -17.676 11.031 1.00 41.03 177 SER A CA 1
ATOM 1431 C C . SER A 1 177 ? -26.445 -17.127 12.059 1.00 41.03 177 SER A C 1
ATOM 1433 O O . SER A 1 177 ? -27.218 -17.898 12.624 1.00 41.03 177 SER A O 1
ATOM 1435 N N . ARG A 1 178 ? -26.474 -15.805 12.295 1.00 40.56 178 ARG A N 1
ATOM 1436 C CA . ARG A 1 178 ? -27.305 -15.178 13.343 1.00 40.56 178 ARG A CA 1
ATOM 1437 C C . ARG A 1 178 ? -28.649 -14.622 12.863 1.00 40.56 178 ARG A C 1
ATOM 1439 O O . ARG A 1 178 ? -29.438 -14.186 13.694 1.00 40.56 178 ARG A O 1
ATOM 1446 N N . SER A 1 179 ? -28.954 -14.672 11.564 1.00 41.00 179 SER A N 1
ATOM 1447 C CA . SER A 1 179 ? -30.267 -14.267 11.038 1.00 41.00 179 SER A CA 1
ATOM 1448 C C . SER A 1 179 ? -31.040 -15.462 10.478 1.00 41.00 179 SER A C 1
ATOM 1450 O O . SER A 1 179 ? -31.126 -15.680 9.272 1.00 41.00 179 SER A O 1
ATOM 1452 N N . ARG A 1 180 ? -31.633 -16.245 11.380 1.00 33.16 180 ARG A N 1
ATOM 1453 C CA . ARG A 1 180 ? -32.849 -17.014 11.099 1.00 33.16 180 ARG A CA 1
ATOM 1454 C C . ARG A 1 180 ? -33.849 -16.681 12.197 1.00 33.16 180 ARG A C 1
ATOM 1456 O O . ARG A 1 180 ? -33.771 -17.220 13.294 1.00 33.16 180 ARG A O 1
ATOM 1463 N N . LYS A 1 181 ? -34.767 -15.755 11.915 1.00 39.75 181 LYS A N 1
ATOM 1464 C CA . LYS A 1 181 ? -35.983 -15.609 12.717 1.00 39.75 181 LYS A CA 1
ATOM 1465 C C . LYS A 1 181 ? -36.910 -16.764 12.349 1.00 39.75 181 LYS A C 1
ATOM 1467 O O . LYS A 1 181 ? -37.306 -16.878 11.193 1.00 39.75 181 LYS A O 1
ATOM 1472 N N . VAL A 1 182 ? -37.229 -17.608 13.322 1.00 43.31 182 VAL A N 1
ATOM 1473 C CA . VAL A 1 182 ? -38.361 -18.535 13.248 1.00 43.31 182 VAL A CA 1
ATOM 1474 C C . VAL A 1 182 ? -39.506 -17.859 13.993 1.00 43.31 182 VAL A C 1
ATOM 1476 O O . VAL A 1 182 ? -39.362 -17.530 15.169 1.00 43.31 182 VAL A O 1
ATOM 1479 N N . SER A 1 183 ? -40.607 -17.589 13.297 1.00 36.22 183 SER A N 1
ATOM 1480 C CA . SER A 1 183 ? -41.845 -17.120 13.924 1.00 36.22 183 SER A CA 1
ATOM 1481 C C . SER A 1 183 ? -42.542 -18.299 14.612 1.00 36.22 183 SER A C 1
ATOM 1483 O O . SER A 1 183 ? -42.630 -19.364 13.996 1.00 36.22 183 SER A O 1
ATOM 1485 N N . PRO A 1 184 ? -43.073 -18.146 15.837 1.00 39.38 184 PRO A N 1
ATOM 1486 C CA . PRO A 1 184 ? -43.962 -19.143 16.410 1.00 39.38 184 PRO A CA 1
ATOM 1487 C C . PRO A 1 184 ? -45.336 -19.043 15.738 1.00 39.38 184 PRO A C 1
ATOM 1489 O O . PRO A 1 184 ? -45.956 -17.978 15.732 1.00 39.38 184 PRO A O 1
ATOM 1492 N N . LEU A 1 185 ? -45.813 -20.154 15.174 1.00 39.94 185 LEU A N 1
ATOM 1493 C CA . LEU A 1 185 ? -47.227 -20.327 14.848 1.00 39.94 185 LEU A CA 1
ATOM 1494 C C . LEU A 1 185 ? -48.007 -20.387 16.168 1.00 39.94 185 LEU A C 1
ATOM 1496 O O . LEU A 1 185 ? -47.738 -21.241 17.010 1.00 39.94 185 LEU A O 1
ATOM 1500 N N . HIS A 1 186 ? -48.931 -19.444 16.351 1.00 41.66 186 HIS A N 1
ATOM 1501 C CA . HIS A 1 186 ? -49.952 -19.511 17.391 1.00 41.66 186 HIS A CA 1
ATOM 1502 C C . HIS A 1 186 ? -50.946 -20.630 17.058 1.00 41.66 186 HIS A C 1
ATOM 1504 O O . HIS A 1 186 ? -51.380 -20.755 15.913 1.00 41.66 186 HIS A O 1
ATOM 1510 N N . HIS A 1 187 ? -51.302 -21.410 18.077 1.00 44.47 187 HIS A N 1
ATOM 1511 C CA . HIS A 1 187 ? -52.463 -22.293 18.079 1.00 44.47 187 HIS A CA 1
ATOM 1512 C C . HIS A 1 187 ? -53.766 -21.489 17.986 1.00 44.47 187 HIS A C 1
ATOM 1514 O O . HIS A 1 187 ? -53.863 -20.407 18.564 1.00 44.47 187 HIS A O 1
ATOM 1520 N N . ALA A 1 188 ? -54.774 -22.073 17.344 1.00 43.41 188 ALA A N 1
ATOM 1521 C CA . ALA A 1 188 ? -56.173 -21.868 17.692 1.00 43.41 188 ALA A CA 1
ATOM 1522 C C . ALA A 1 188 ? -56.919 -23.192 17.450 1.00 43.41 188 ALA A C 1
ATOM 1524 O O . ALA A 1 188 ? -56.894 -23.693 16.327 1.00 43.41 188 ALA A O 1
ATOM 1525 N N . ASP A 1 189 ? -57.428 -23.727 18.564 1.00 46.41 189 ASP A N 1
ATOM 1526 C CA . ASP A 1 189 ? -58.565 -24.635 18.817 1.00 46.41 189 ASP A CA 1
ATOM 1527 C C . ASP A 1 189 ? -58.925 -25.759 17.828 1.00 46.41 189 ASP A C 1
ATOM 1529 O O . ASP A 1 189 ? -59.3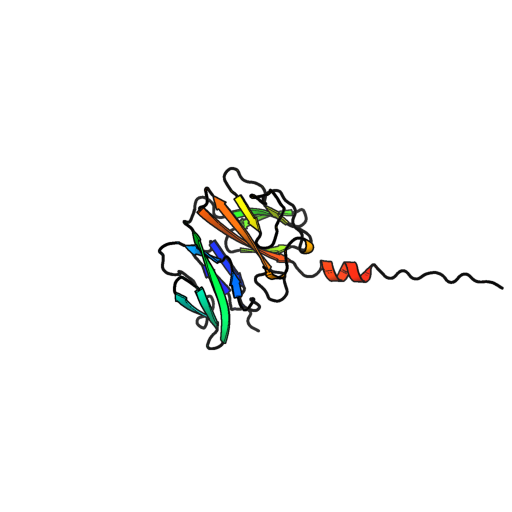61 -25.483 16.688 1.00 46.41 189 ASP A O 1
#

Solvent-accessible surface area (backbone atoms only — not comparable to full-atom values): 10669 Å² total; per-residue (Å²): 140,47,92,58,45,43,46,34,30,67,93,42,25,35,48,47,70,41,60,52,30,30,67,61,41,76,73,37,82,38,63,55,101,54,80,89,56,66,55,63,76,36,92,50,48,47,78,52,70,56,92,76,38,35,38,33,27,51,62,94,45,76,49,31,31,41,26,57,35,76,28,56,76,37,78,93,54,66,57,50,46,33,37,40,72,90,42,79,43,83,42,49,33,30,40,74,47,79,32,64,61,32,38,25,40,60,69,51,95,75,53,38,28,47,48,54,40,50,83,55,93,96,59,84,54,53,42,67,42,79,46,38,74,88,62,35,47,54,89,49,25,50,27,69,88,44,38,32,33,46,38,36,36,27,44,89,84,16,43,38,30,24,36,32,41,32,46,48,76,67,57,68,58,58,59,64,71,71,71,74,88,79,81,83,83,78,87,80,136

Nearest PDB structures (foldseek):
  4wck-assembly1_A  TM=9.352E-01  e=4.744E-20  Helicobacter pylori G27
  4wcn-assembly1_A  TM=9.272E-01  e=4.169E-19  Helicobacter pylori G27
  4wcm-assembly1_A  TM=9.208E-01  e=3.943E-19  Helicobacter pylori G27
  4wcl-assembly1_A  TM=9.263E-01  e=5.824E-19  Helicobacter pylori G27
  4q6o-assembly1_A  TM=9.275E-01  e=5.209E-19  Helicobacter pylori 26695

Foldseek 3Di:
DQQQFWKAWDPLQAIAGQSFFDQEAEAAEAEPPDDTDIDRSDPQWDWDDDLQWIFIGRNVDTRYIYGYDYFAADQPDQWFWKQAPNDIDTGGFNEEDEHAFWMATADDPQKAKDKFQADDPPDRGRHPPIDGLVRGHQVNARGPVSFWIWIWMDGPRGTHGIYIYGHDPPVVVVVVVPDDDDDDDDDDD

Radius of gyration: 19.58 Å; Cα contacts (8 Å, |Δi|>4): 403; chains: 1; bounding box: 75×40×39 Å

Sequence (189 aa):
MDSDAKLVFYDHRIFLEMANARKRLDYIPLKKASAIAFTPRNPLITIVGSGESYKVYYGNRRLTRLYPEYFDYDSSITAITLQIDGTEKNVEFGQMVDVDHSFRVVPRTGYRVNVIGFNRPGIADESGISIRRSDIQKRFSVDKKGRMYRVKVYHEGRFSGMVLVNFSGTSEHLLVSRSRKVSPLHHAD

Mean predicted aligned error: 7.63 Å